Protein 1FI2 (pdb70)

InterPro domains:
  IPR001929 Germin [PR00325] (88-108)
  IPR001929 Germin [PR00325] (121-141)
  IPR001929 Germin [PR00325] (154-169)
  IPR001929 Germin [cd02241] (2-197)
  IPR006045 Cupin 1 [PF00190] (41-187)
  IPR006045 Cupin 1 [SM00835] (40-191)
  IPR011051 RmlC-like cupin domain superfamily [SSF51182] (2-197)
  IPR014710 RmlC-like jelly roll fold [G3DSA:2.60.120.10] (1-201)
  IPR019780 Germin, manganese binding site [PS00725] (83-96)

Solvent-accessible surface area: 11729 Å² total; per-residue (Å²): 126,29,97,123,60,169,86,115,79,23,13,4,35,78,107,68,195,34,107,106,80,140,43,65,33,40,70,72,98,107,107,21,58,140,103,32,80,142,52,80,105,26,97,168,56,19,109,25,101,60,118,50,12,9,15,54,36,89,6,20,3,60,72,49,41,6,7,2,34,66,17,77,2,60,17,19,2,1,0,26,79,45,4,36,7,10,48,3,40,11,62,116,1,38,4,103,4,76,0,77,87,20,60,0,48,2,0,28,43,11,58,142,144,61,61,88,121,96,123,61,191,50,7,117,67,45,86,86,17,84,2,62,104,34,42,70,1,35,0,84,2,67,11,199,80,71,0,49,1,35,1,38,9,54,2,19,62,10,20,68,59,46,32,30,44,61,55,17,12,33,145,117,67,49,78,18,99,83,4,33,166,67,65,218,59,126,52,51,54,0,89,104,60,32,72,141,38,87,78,52,76

Radius of gyration: 18.91 Å; Cα contacts (8 Å, |Δi|>4): 440; chains: 1; bounding box: 39×56×44 Å

B-factor: mean 8.81, std 7.92, range [2.03, 48.78]

Nearest PDB structures (foldseek):
  2et1-assembly1_A  TM=1.004E+00  e=2.805E-40  Hordeum vulgare
  2ete-assembly1_A  TM=1.004E+00  e=1.545E-39  Hordeum vulgare
  2et7-assembly1_A  TM=1.003E+00  e=1.832E-39  Hordeum vulgare
  1ipk-assembly1_A  TM=7.854E-01  e=3.382E-08  Glycine max
  6l4c-assembly1_C  TM=7.559E-01  e=1.971E-07  Corylus avellana

Secondary structure (DSSP, 8-state):
--PPPSSS---B---TTSPP-SS--B--GGG--S-TT---TTSS-----STTSEEEEEESTTT-GGGTTSS-EEEEEEE-TT-EEEEEE-TT--EEEEEEESEEEEEEE--GGGTT-EEEEEEETT-EEEE-TT--EEEEE-SSS-EEEEEEESSS----EEHHHHHHH-SSPPPHHHHHHHHTS-HHHHHHHHHHSTT--

GO terms:
  GO:0050162 oxalate oxidase activity (F, EXP)
  GO:0004784 superoxide dismutase activity (F, IDA)
  GO:0030145 manganese ion binding (F, IDA)
  GO:0042802 identical protein binding (F, IDA)
  GO:1902693 superoxide dismutase complex (C, IDA)
  GO:0019430 removal of superoxide radicals (P, IDA)
  GO:0050162 oxalate oxidase activity (F, IDA)

Structure (mmCIF, N/CA/C/O backbone):
data_1FI2
#
_entry.id   1FI2
#
_cell.length_a   95.593
_cell.length_b   95.593
_cell.length_c   107.109
_cell.angle_alpha   90.00
_cell.angle_beta   90.00
_cell.angle_gamma   120.00
#
_symmetry.space_group_name_H-M   'H 3 2'
#
loop_
_entity.id
_entity.type
_entity.pdbx_description
1 polymer 'OXALATE OXIDASE'
2 non-polymer 'MANGANESE (II) ION'
3 water water
#
loop_
_atom_site.group_PDB
_atom_site.id
_atom_site.type_symbol
_atom_site.label_atom_id
_atom_site.label_alt_id
_atom_site.label_comp_id
_atom_site.label_asym_id
_atom_site.label_entity_id
_atom_site.label_seq_id
_atom_site.pdbx_PDB_ins_code
_atom_site.Cartn_x
_atom_site.Cartn_y
_atom_site.Cartn_z
_atom_site.occupancy
_atom_site.B_iso_or_equiv
_atom_site.auth_seq_id
_atom_site.auth_comp_id
_atom_site.auth_asym_id
_atom_site.auth_atom_id
_atom_site.pdbx_PDB_model_num
ATOM 1 N N . THR A 1 1 ? 4.214 4.065 52.820 1.00 7.72 1 THR A N 1
ATOM 2 C CA . THR A 1 1 ? 5.438 3.527 52.181 1.00 7.06 1 THR A CA 1
ATOM 3 C C . THR A 1 1 ? 5.104 2.914 50.826 1.00 5.57 1 THR A C 1
ATOM 4 O O . THR A 1 1 ? 3.945 2.628 50.569 1.00 4.69 1 THR A O 1
ATOM 8 N N . ASP A 1 2 ? 6.142 2.679 50.033 1.00 4.44 2 ASP A N 1
ATOM 9 C CA . ASP A 1 2 ? 5.938 2.075 48.722 1.00 4.42 2 ASP A CA 1
ATOM 10 C C . ASP A 1 2 ? 4.968 0.900 48.798 1.00 3.89 2 ASP A C 1
ATOM 11 O O . ASP A 1 2 ? 5.053 0.077 49.707 1.00 3.79 2 ASP A O 1
ATOM 16 N N . PRO A 1 3 ? 4.127 0.745 47.785 1.00 3.84 3 PRO A N 1
ATOM 17 C CA . PRO A 1 3 ? 3.266 -0.413 47.662 1.00 4.43 3 PRO A CA 1
ATOM 18 C C . PRO A 1 3 ? 4.044 -1.721 47.698 1.00 4.03 3 PRO A C 1
ATOM 19 O O . PRO A 1 3 ? 5.150 -1.806 47.147 1.00 4.22 3 PRO A O 1
ATOM 23 N N . ASP A 1 4 ? 3.526 -2.760 48.357 1.00 3.99 4 ASP A N 1
ATOM 24 C CA . ASP A 1 4 ? 4.205 -4.055 48.373 1.00 4.13 4 ASP A CA 1
ATOM 25 C C . ASP A 1 4 ? 4.172 -4.694 46.984 1.00 3.72 4 ASP A C 1
ATOM 26 O O . ASP A 1 4 ? 3.315 -4.366 46.171 1.00 3.13 4 ASP A O 1
ATOM 31 N N . PRO A 1 5 ? 5.094 -5.604 46.706 1.00 3.56 5 PRO A N 1
ATOM 32 C CA . PRO A 1 5 ? 5.149 -6.306 45.435 1.00 3.45 5 PRO A CA 1
ATOM 33 C C . PRO A 1 5 ? 4.062 -7.365 45.335 1.00 3.20 5 PRO A C 1
ATOM 34 O O . PRO A 1 5 ? 3.599 -7.896 46.349 1.00 3.26 5 PRO A O 1
ATOM 38 N N . LEU A 1 6 ? 3.630 -7.666 44.112 1.00 2.58 6 LEU A N 1
ATOM 39 C CA . LEU A 1 6 ? 2.578 -8.649 43.883 1.00 2.77 6 LEU A CA 1
ATOM 40 C C . LEU A 1 6 ? 3.062 -9.868 43.111 1.00 2.92 6 LEU A C 1
ATOM 41 O O . LEU A 1 6 ? 2.298 -10.682 42.602 1.00 2.69 6 LEU A O 1
ATOM 46 N N . GLN A 1 7 ? 4.380 -9.967 42.983 1.00 2.90 7 GLN A N 1
ATOM 47 C CA . GLN A 1 7 ? 5.073 -11.051 42.303 1.00 3.27 7 GLN A CA 1
ATOM 48 C C . GLN A 1 7 ? 6.544 -10.997 42.723 1.00 3.49 7 GLN A C 1
ATOM 49 O O . GLN A 1 7 ? 6.934 -10.045 43.401 1.00 3.19 7 GLN A O 1
ATOM 55 N N . ASP A 1 8 ? 7.326 -12.001 42.342 1.00 3.38 8 ASP A N 1
ATOM 56 C CA . ASP A 1 8 ? 8.734 -12.024 42.726 1.00 3.54 8 ASP A CA 1
ATOM 57 C C . ASP A 1 8 ? 9.506 -10.825 42.195 1.00 3.62 8 ASP A C 1
ATOM 58 O O . ASP A 1 8 ? 10.303 -10.215 42.924 1.00 3.20 8 ASP A O 1
ATOM 63 N N . PHE A 1 9 ? 9.510 -10.643 40.871 1.00 3.63 9 PHE A N 1
ATOM 64 C CA . PHE A 1 9 ? 10.340 -9.639 40.214 1.00 3.69 9 PHE A CA 1
ATOM 65 C C . PHE A 1 9 ? 9.557 -8.808 39.200 1.00 3.46 9 PHE A C 1
ATOM 66 O O . PHE A 1 9 ? 8.589 -9.293 38.615 1.00 3.01 9 PHE A O 1
ATOM 74 N N . CYS A 1 10 ? 9.938 -7.552 38.993 1.00 3.30 10 CYS A N 1
ATOM 75 C CA . CYS A 1 10 ? 9.255 -6.679 38.030 1.00 3.16 10 CYS A CA 1
ATOM 76 C C . CYS A 1 10 ? 10.222 -5.567 37.632 1.00 3.18 10 CYS A C 1
ATOM 77 O O . CYS A 1 10 ? 10.129 -4.442 38.128 1.00 2.60 10 CYS A O 1
ATOM 80 N N . V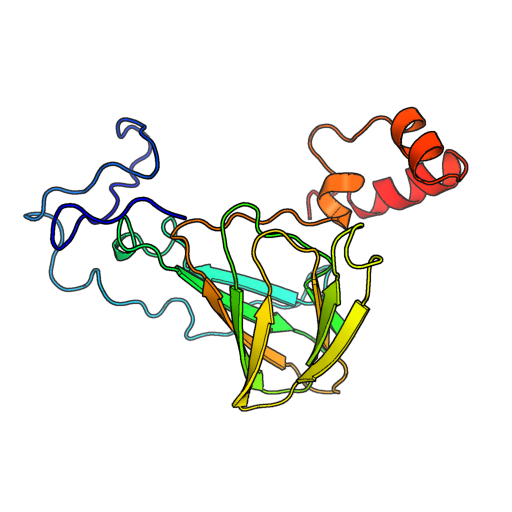AL A 1 11 ? 11.233 -5.922 36.837 1.00 2.54 11 VAL A N 1
ATOM 81 C CA . VAL A 1 11 ? 12.262 -4.951 36.463 1.00 3.03 11 VAL A CA 1
ATOM 82 C C . VAL A 1 11 ? 11.640 -3.789 35.700 1.00 2.46 11 VAL A C 1
ATOM 83 O O . VAL A 1 11 ? 10.918 -3.999 34.731 1.00 2.92 11 VAL A O 1
ATOM 87 N N . ALA A 1 12 ? 11.973 -2.570 36.112 1.00 2.46 1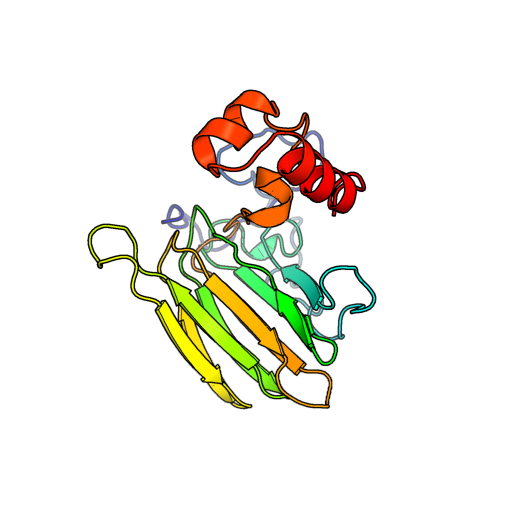2 ALA A N 1
ATOM 88 C CA . ALA A 1 12 ? 11.414 -1.382 35.492 1.00 2.74 12 ALA A CA 1
ATOM 89 C C . ALA A 1 12 ? 11.746 -1.235 34.013 1.00 2.94 12 ALA A C 1
ATOM 90 O O . ALA A 1 12 ? 12.897 -1.401 33.597 1.00 3.13 12 ALA A O 1
ATOM 92 N N . ASP A 1 13 ? 10.729 -0.912 33.225 1.00 2.68 13 ASP A N 1
ATOM 93 C CA . ASP A 1 13 ? 10.914 -0.653 31.795 1.00 3.39 13 ASP A CA 1
ATOM 94 C C . ASP A 1 13 ? 11.093 0.869 31.727 1.00 4.37 13 ASP A C 1
ATOM 95 O O . ASP A 1 13 ? 10.126 1.593 31.954 1.00 4.68 13 ASP A O 1
ATOM 100 N N . LEU A 1 14 ? 12.316 1.317 31.476 1.00 5.06 14 LEU A N 1
ATOM 101 C CA . LEU A 1 14 ? 12.608 2.745 31.488 1.00 6.84 14 LEU A CA 1
ATOM 102 C C . LEU A 1 14 ? 12.619 3.411 30.124 1.00 7.83 14 LEU A C 1
ATOM 103 O O . LEU A 1 14 ? 13.032 4.580 30.050 1.00 8.25 14 LEU A O 1
ATOM 108 N N . ASP A 1 15 ? 12.133 2.740 29.081 1.00 8.87 15 ASP A N 1
ATOM 109 C CA . ASP A 1 15 ? 12.181 3.435 27.775 1.00 10.59 15 ASP A CA 1
ATOM 110 C C . ASP A 1 15 ? 11.214 4.604 27.824 1.00 11.08 15 ASP A C 1
ATOM 111 O O . ASP A 1 15 ? 10.175 4.614 28.487 1.00 11.17 15 ASP A O 1
ATOM 116 N N . GLY A 1 16 ? 11.595 5.699 27.167 1.00 11.73 16 GLY A N 1
ATOM 117 C CA . GLY A 1 16 ? 10.870 6.943 27.148 1.00 12.76 16 GLY A CA 1
ATOM 118 C C . GLY A 1 16 ? 9.407 6.917 26.767 1.00 13.27 16 GLY A C 1
ATOM 119 O O . GLY A 1 16 ? 8.648 7.747 27.288 1.00 14.14 16 GLY A O 1
ATOM 120 N N . LYS A 1 17 ? 8.987 6.019 25.883 1.00 13.40 17 LYS A N 1
ATOM 121 C CA . LYS A 1 17 ? 7.597 5.953 25.456 1.00 13.61 17 LYS A CA 1
ATOM 122 C C . LYS A 1 17 ? 6.797 4.862 26.149 1.00 12.27 17 LYS A C 1
ATOM 123 O O . LYS A 1 17 ? 5.663 4.581 25.750 1.00 12.71 17 LYS A O 1
ATOM 129 N N . ALA A 1 18 ? 7.360 4.255 27.196 1.00 10.60 18 ALA A N 1
ATOM 130 C CA . ALA A 1 18 ? 6.604 3.243 27.937 1.00 8.84 18 ALA A CA 1
ATOM 131 C C . ALA A 1 18 ? 5.396 3.924 28.584 1.00 7.69 18 ALA A C 1
ATOM 132 O O . ALA A 1 18 ? 5.477 5.113 28.891 1.00 7.49 18 ALA A O 1
ATOM 134 N N . VAL A 1 19 ? 4.314 3.173 28.755 1.00 6.76 19 VAL A N 1
ATOM 135 C CA . VAL A 1 19 ? 3.126 3.731 29.415 1.00 6.42 19 VAL A CA 1
ATOM 136 C C . VAL A 1 19 ? 3.529 4.168 30.820 1.00 5.13 19 VAL A C 1
ATOM 137 O O . VAL A 1 19 ? 4.401 3.553 31.441 1.00 5.67 19 VAL A O 1
ATOM 141 N N . SER A 1 20 ? 2.931 5.248 31.310 1.00 4.31 20 SER A N 1
ATOM 142 C CA . SER A 1 20 ? 3.247 5.785 32.628 1.00 3.85 20 SER A CA 1
ATOM 143 C C . SER A 1 20 ? 2.233 5.368 33.683 1.00 3.22 20 SER A C 1
ATOM 144 O O . SER A 1 20 ? 1.027 5.426 33.438 1.00 3.15 20 SER A O 1
ATOM 147 N N . VAL A 1 21 ? 2.700 4.946 34.849 1.00 2.92 21 VAL A N 1
ATOM 148 C CA . VAL A 1 21 ? 1.856 4.508 35.954 1.00 3.09 21 VAL A CA 1
ATOM 149 C C . VAL A 1 21 ? 2.534 4.905 37.268 1.00 2.82 21 VAL A C 1
ATOM 150 O O . VAL A 1 21 ? 3.666 5.378 37.234 1.00 2.46 21 VAL A O 1
ATOM 154 N N . ASN A 1 22 ? 1.860 4.666 38.390 1.00 3.04 22 ASN A N 1
ATOM 155 C CA . ASN A 1 22 ? 2.531 4.903 39.679 1.00 2.78 22 ASN A CA 1
ATOM 156 C C . ASN A 1 22 ? 3.755 3.984 39.707 1.00 3.01 22 ASN A C 1
ATOM 157 O O . ASN A 1 22 ? 3.606 2.768 39.568 1.00 2.81 22 ASN A O 1
ATOM 162 N N . GLY A 1 23 ? 4.933 4.577 39.856 1.00 2.97 23 GLY A N 1
ATOM 163 C CA . GLY A 1 23 ? 6.161 3.774 39.795 1.00 3.19 23 GLY A CA 1
ATOM 164 C C . GLY A 1 23 ? 6.494 3.578 38.318 1.00 3.14 23 GLY A C 1
ATOM 165 O O . GLY A 1 23 ? 6.664 4.543 37.563 1.00 3.09 23 GLY A O 1
ATOM 166 N N . HIS A 1 24 ? 6.721 2.341 37.894 1.00 3.08 24 HIS A N 1
ATOM 167 C CA . HIS A 1 24 ? 7.087 1.985 36.538 1.00 3.68 24 HIS A CA 1
ATOM 168 C C . HIS A 1 24 ? 6.448 0.669 36.089 1.00 3.62 24 HIS A C 1
ATOM 169 O O . HIS A 1 24 ? 6.312 -0.286 36.850 1.00 3.13 24 HIS A O 1
ATOM 176 N N . THR A 1 25 ? 6.117 0.610 34.802 1.00 4.25 25 THR A N 1
ATOM 177 C CA . THR A 1 25 ? 5.759 -0.650 34.162 1.00 4.88 25 THR A CA 1
ATOM 178 C C . THR A 1 25 ? 7.019 -1.519 34.149 1.00 4.64 25 THR A C 1
ATOM 179 O O . THR A 1 25 ? 8.119 -1.001 34.339 1.00 4.45 25 THR A O 1
ATOM 183 N N . CYS A 1 26 ? 6.841 -2.820 33.951 1.00 4.01 26 CYS A N 1
ATOM 184 C CA . CYS A 1 26 ? 7.975 -3.726 33.981 1.00 4.01 26 CYS A CA 1
ATOM 185 C C . CYS A 1 26 ? 8.305 -4.403 32.661 1.00 4.09 26 CYS A C 1
ATOM 186 O O . CYS A 1 26 ? 7.440 -4.624 31.821 1.00 4.94 26 CYS A O 1
ATOM 189 N N . LYS A 1 27 ? 9.579 -4.767 32.516 1.00 4.25 27 LYS A N 1
ATOM 190 C CA . LYS A 1 27 ? 9.998 -5.509 31.328 1.00 4.87 27 LYS A CA 1
ATOM 191 C C . LYS A 1 27 ? 9.371 -6.898 31.446 1.00 4.79 27 LYS A C 1
ATOM 192 O O . LYS A 1 27 ? 9.291 -7.448 32.547 1.00 4.85 27 LYS A O 1
ATOM 198 N N . PRO A 1 28 ? 8.981 -7.504 30.340 1.00 4.41 28 PRO A N 1
ATOM 199 C CA . PRO A 1 28 ? 8.599 -8.918 30.359 1.00 4.56 28 PRO A CA 1
ATOM 200 C C . PRO A 1 28 ? 9.721 -9.699 31.022 1.00 4.88 28 PRO A C 1
ATOM 201 O O . PRO A 1 28 ? 10.903 -9.397 30.785 1.00 4.61 28 PRO A O 1
ATOM 205 N N . MET A 1 29 ? 9.435 -10.733 31.816 1.00 4.68 29 MET A N 1
ATOM 206 C CA . MET A 1 29 ? 10.503 -11.494 32.464 1.00 5.16 29 MET A CA 1
ATOM 207 C C . MET A 1 29 ? 11.451 -12.120 31.451 1.00 5.31 29 MET A C 1
ATOM 208 O O . MET A 1 29 ? 12.646 -12.277 31.722 1.00 6.34 29 MET A O 1
ATOM 213 N N . SER A 1 30 ? 10.982 -12.461 30.257 1.00 5.41 30 SER A N 1
ATOM 214 C CA . SER A 1 30 ? 11.771 -13.029 29.186 1.00 5.36 30 SER A CA 1
ATOM 215 C C . SER A 1 30 ? 12.914 -12.134 28.723 1.00 5.78 30 SER A C 1
ATOM 216 O O . SER A 1 30 ? 13.902 -12.632 28.175 1.00 6.01 30 SER A O 1
ATOM 219 N N .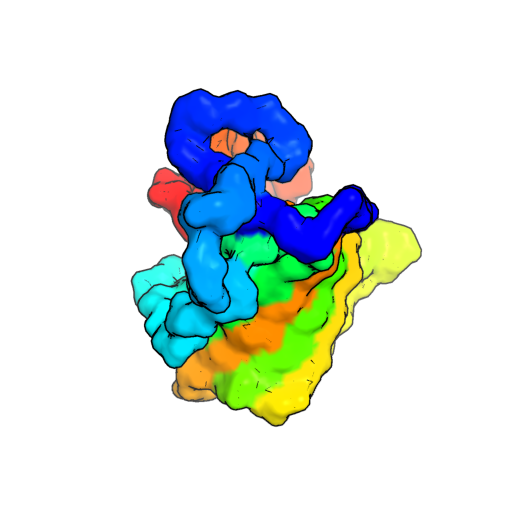 GLU A 1 31 ? 12.813 -10.826 28.910 1.00 5.46 31 GLU A N 1
ATOM 220 C CA . GLU A 1 31 ? 13.810 -9.862 28.504 1.00 5.52 31 GLU A CA 1
ATOM 221 C C . GLU A 1 31 ? 14.709 -9.380 29.635 1.00 5.46 31 GLU A C 1
ATOM 222 O O . GLU A 1 31 ? 15.467 -8.430 29.419 1.00 5.36 31 GLU A O 1
ATOM 228 N N . ALA A 1 32 ? 14.668 -10.008 30.805 1.00 5.07 32 ALA A N 1
ATOM 229 C CA . ALA A 1 32 ? 15.412 -9.538 31.964 1.00 4.67 32 ALA A CA 1
ATOM 230 C C . ALA A 1 32 ? 16.816 -10.082 32.159 1.00 4.68 32 ALA A C 1
ATOM 231 O O . ALA A 1 32 ? 17.662 -9.360 32.709 1.00 4.40 32 ALA A O 1
ATOM 233 N N . GLY A 1 33 ? 17.107 -11.322 31.783 1.00 4.36 33 GLY A N 1
ATOM 234 C CA . GLY A 1 33 ? 18.452 -11.869 31.983 1.00 4.96 33 GLY A CA 1
ATOM 235 C C . GLY A 1 33 ? 18.702 -12.247 33.441 1.00 4.87 33 GLY A C 1
ATOM 236 O O . GLY A 1 33 ? 17.753 -12.290 34.226 1.00 5.91 33 GLY A O 1
ATOM 237 N N . ASP A 1 34 ? 19.961 -12.503 33.810 1.00 3.98 34 ASP A N 1
ATOM 238 C CA . ASP A 1 34 ? 20.280 -12.930 35.163 1.00 4.39 34 ASP A CA 1
ATOM 239 C C . ASP A 1 34 ? 20.758 -11.842 36.113 1.00 4.24 34 ASP A C 1
ATOM 240 O O . ASP A 1 34 ? 20.970 -12.105 37.288 1.00 3.92 34 ASP A O 1
ATOM 245 N N . ASP A 1 35 ? 21.041 -10.681 35.573 1.00 4.58 35 ASP A N 1
ATOM 246 C CA . ASP A 1 35 ? 21.781 -9.628 36.221 1.00 5.37 35 ASP A CA 1
ATOM 247 C C . ASP A 1 35 ? 21.056 -8.508 36.930 1.00 4.33 35 ASP A C 1
ATOM 248 O O . ASP A 1 35 ? 21.673 -7.638 37.576 1.00 3.96 35 ASP A O 1
ATOM 253 N N . PHE A 1 36 ? 19.730 -8.459 36.868 1.00 3.76 36 PHE A N 1
ATOM 254 C CA . PHE A 1 36 ? 18.978 -7.335 37.405 1.00 3.55 36 PHE A CA 1
ATOM 255 C C . PHE A 1 36 ? 18.967 -7.140 38.900 1.00 3.57 36 PHE A C 1
ATOM 256 O O . PHE A 1 36 ? 18.725 -6.001 39.337 1.00 3.24 36 PHE A O 1
ATOM 264 N N . LEU A 1 37 ? 19.262 -8.150 39.714 1.00 2.85 37 LEU A N 1
ATOM 265 C CA . LEU A 1 37 ? 19.288 -7.973 41.162 1.00 2.89 37 LEU A CA 1
ATOM 266 C C . LEU A 1 37 ? 20.622 -7.448 41.667 1.00 3.01 37 LEU A C 1
ATOM 267 O O . LEU A 1 37 ? 20.859 -7.425 42.877 1.00 2.86 37 LEU A O 1
ATOM 272 N N . PHE A 1 38 ? 21.568 -7.125 40.786 1.00 2.90 38 PHE A N 1
ATOM 273 C CA . PHE A 1 38 ? 22.918 -6.713 41.136 1.00 3.33 38 PHE A CA 1
ATOM 274 C C . PHE A 1 38 ? 23.328 -5.393 40.494 1.00 2.97 38 PHE A C 1
ATOM 275 O O . PHE A 1 38 ? 22.794 -5.008 39.447 1.00 3.13 38 PHE A O 1
ATOM 283 N N . SER A 1 39 ? 24.300 -4.696 41.083 1.00 3.12 39 SER A N 1
ATOM 284 C CA . SER A 1 39 ? 24.833 -3.471 40.502 1.00 3.72 39 SER A CA 1
ATOM 285 C C . SER A 1 39 ? 26.253 -3.178 40.979 1.00 4.22 39 SER A C 1
ATOM 286 O O . SER A 1 39 ? 26.694 -3.677 42.014 1.00 4.77 39 SER A O 1
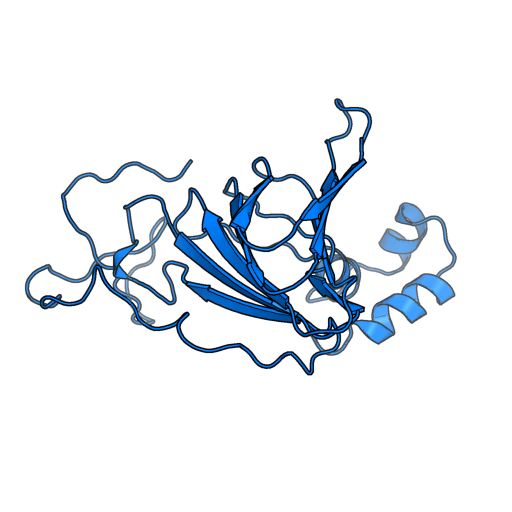ATOM 289 N N . SER A 1 40 ? 27.004 -2.466 40.144 1.00 4.57 40 SER A N 1
ATOM 290 C CA . SER A 1 40 ? 28.360 -2.070 40.507 1.00 5.57 40 SER A CA 1
ATOM 291 C C . SER A 1 40 ? 28.512 -0.557 40.394 1.00 5.94 40 SER A C 1
AT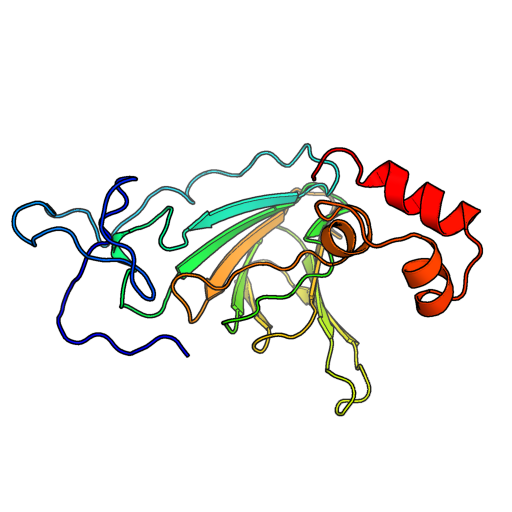OM 292 O O . SER A 1 40 ? 29.630 -0.041 40.454 1.00 5.76 40 SER A O 1
ATOM 295 N N . LYS A 1 41 ? 27.394 0.160 40.302 1.00 6.32 41 LYS A N 1
ATOM 296 C CA . LYS A 1 41 ? 27.428 1.609 40.148 1.00 7.09 41 LYS A CA 1
ATOM 297 C C . LYS A 1 41 ? 27.955 2.385 41.342 1.00 7.53 41 LYS A C 1
ATOM 298 O O . LYS A 1 41 ? 28.383 3.533 41.142 1.00 8.43 41 LYS A O 1
ATOM 304 N N . LEU A 1 42 ? 28.005 1.823 42.545 1.00 7.68 42 LEU A N 1
ATOM 305 C CA . LEU A 1 42 ? 28.537 2.534 43.700 1.00 8.27 42 LEU A CA 1
ATOM 306 C C . LEU A 1 42 ? 29.963 2.136 44.046 1.00 9.25 42 LEU A C 1
ATOM 307 O O . LEU A 1 42 ? 30.471 2.499 45.113 1.00 8.28 42 LEU A O 1
ATOM 312 N N . THR A 1 43 ? 30.645 1.407 43.164 1.00 10.52 43 THR A N 1
ATOM 313 C CA . THR A 1 43 ? 32.010 0.981 43.412 1.00 12.36 43 THR A CA 1
ATOM 314 C C . THR A 1 43 ? 33.012 2.131 43.450 1.00 13.15 43 THR A C 1
ATOM 315 O O . THR A 1 43 ? 34.003 2.010 44.178 1.00 14.19 43 THR A O 1
ATOM 319 N N . LYS A 1 44 ? 32.822 3.178 42.659 1.00 13.78 44 LYS A N 1
ATOM 320 C CA . LYS A 1 44 ? 33.787 4.268 42.602 1.00 14.86 44 LYS A CA 1
ATOM 321 C C . LYS A 1 44 ? 33.281 5.569 43.211 1.00 14.22 44 LYS A C 1
ATOM 322 O O . LYS A 1 44 ? 32.087 5.856 43.275 1.00 14.14 44 LYS A O 1
ATOM 328 N N . ALA A 1 45 ? 34.233 6.380 43.668 1.00 13.82 45 ALA A N 1
ATOM 329 C CA . ALA A 1 45 ? 33.924 7.665 44.284 1.00 13.17 45 ALA A CA 1
ATOM 330 C C . ALA A 1 45 ? 33.456 8.678 43.247 1.00 12.87 45 ALA A C 1
ATOM 331 O O . ALA A 1 45 ? 33.941 8.701 42.113 1.00 12.96 45 ALA A O 1
ATOM 333 N N . GLY A 1 46 ? 32.510 9.521 43.642 1.00 12.26 46 GLY A N 1
ATOM 334 C CA . GLY A 1 46 ? 31.986 10.554 42.751 1.00 12.37 46 GLY A CA 1
ATOM 335 C C . GLY A 1 46 ? 32.927 11.761 42.769 1.00 12.50 46 GLY A C 1
ATOM 336 O O . GLY A 1 46 ? 33.801 11.857 43.629 1.00 12.35 46 GLY A O 1
ATOM 337 N N . ASN A 1 47 ? 32.729 12.674 41.831 1.00 12.99 47 ASN A N 1
ATOM 338 C CA . ASN A 1 47 ? 33.554 13.875 41.718 1.00 13.46 47 ASN A CA 1
ATOM 339 C C . ASN A 1 47 ? 33.088 14.935 42.709 1.00 13.01 47 ASN A C 1
ATOM 340 O O . ASN A 1 47 ? 32.013 15.515 42.547 1.00 13.16 47 ASN A O 1
ATOM 345 N N . THR A 1 48 ? 33.903 15.212 43.724 1.00 12.81 48 THR A N 1
ATOM 346 C CA . THR A 1 48 ? 33.549 16.186 44.744 1.00 12.52 48 THR A CA 1
ATOM 347 C C . THR A 1 48 ? 33.887 17.628 44.415 1.00 13.03 48 THR A C 1
ATOM 348 O O . THR A 1 48 ? 33.659 18.488 45.278 1.00 13.13 48 THR A O 1
ATOM 352 N N . SER A 1 49 ? 34.323 17.945 43.200 1.00 13.69 49 SER A N 1
ATOM 353 C CA . SER A 1 49 ? 34.601 19.347 42.872 1.00 14.47 49 SER A CA 1
ATOM 354 C C . SER A 1 49 ? 33.345 20.005 42.314 1.00 14.29 49 SER A C 1
ATOM 355 O O . SER A 1 49 ? 33.120 20.239 41.133 1.00 14.57 49 SER A O 1
ATOM 358 N N . THR A 1 50 ? 32.442 20.315 43.235 1.00 13.48 50 THR A N 1
ATOM 359 C CA . THR A 1 50 ? 31.157 20.944 43.045 1.00 12.92 50 THR A CA 1
ATOM 360 C C . THR A 1 50 ? 31.017 22.057 44.085 1.00 11.86 50 THR A C 1
ATOM 361 O O . THR A 1 50 ? 31.732 22.053 45.087 1.00 11.59 50 THR A O 1
ATOM 365 N N . PRO A 1 51 ? 30.061 22.953 43.888 1.00 11.35 51 PRO A N 1
ATOM 366 C CA . PRO A 1 51 ? 29.806 24.040 44.817 1.00 10.87 51 PRO A CA 1
ATOM 367 C C . PRO A 1 51 ? 29.544 23.550 46.231 1.00 9.95 51 PRO A C 1
ATOM 368 O O . PRO A 1 51 ? 30.077 24.124 47.186 1.00 10.09 51 PRO A O 1
ATOM 372 N N . ASN A 1 52 ? 28.780 22.466 46.389 1.00 8.80 52 ASN A N 1
ATOM 373 C CA . ASN A 1 52 ? 28.548 21.887 47.699 1.00 7.95 52 ASN A CA 1
ATOM 374 C C . ASN A 1 52 ? 29.765 21.151 48.245 1.00 7.52 52 ASN A C 1
ATOM 375 O O . ASN A 1 52 ? 29.859 21.081 49.483 1.00 7.15 52 ASN A O 1
ATOM 380 N N . GLY A 1 53 ? 30.685 20.659 47.437 1.00 6.89 53 GLY A N 1
ATOM 381 C CA . GLY A 1 53 ? 31.852 19.964 47.974 1.00 6.77 53 GLY A CA 1
ATOM 382 C C . GLY A 1 53 ? 31.526 18.506 48.282 1.00 6.38 53 GLY A C 1
ATOM 383 O O . GLY A 1 53 ? 32.231 17.832 49.030 1.00 6.36 53 GLY A O 1
ATOM 384 N N . SER A 1 54 ? 30.439 18.014 47.700 1.00 6.11 54 SER A N 1
ATOM 385 C CA . SER A 1 54 ? 30.016 16.632 47.854 1.00 6.03 54 SER A CA 1
ATOM 386 C C . SER A 1 54 ? 29.435 16.149 46.527 1.00 6.27 54 SER A C 1
ATOM 387 O O . SER A 1 54 ? 29.055 16.972 45.693 1.00 7.07 54 SER A O 1
ATOM 390 N N . ALA A 1 55 ? 29.395 14.839 46.343 1.00 6.26 55 ALA A N 1
ATOM 391 C CA . ALA A 1 55 ? 28.823 14.259 45.134 1.00 6.48 55 ALA A CA 1
ATOM 392 C C . ALA A 1 55 ? 27.931 13.076 45.507 1.00 6.65 55 ALA A C 1
ATOM 393 O O . ALA A 1 55 ? 28.346 12.208 46.275 1.00 6.94 55 ALA A O 1
ATOM 395 N N . VAL A 1 56 ? 26.724 13.071 44.964 1.00 6.89 56 VAL A N 1
ATOM 396 C CA . VAL A 1 56 ? 25.775 11.996 45.209 1.00 7.41 56 VAL A CA 1
ATOM 397 C C . VAL A 1 56 ? 25.727 11.072 43.992 1.00 7.63 56 VAL A C 1
ATOM 398 O O . VAL A 1 56 ? 25.463 11.533 42.880 1.00 8.27 56 VAL A O 1
ATOM 402 N N . THR A 1 57 ? 26.029 9.803 44.209 1.00 7.20 57 THR A N 1
ATOM 403 C CA . THR A 1 57 ? 25.919 8.791 43.159 1.00 7.07 57 THR A CA 1
ATOM 404 C C . THR A 1 57 ? 24.634 8.018 43.471 1.00 7.34 57 THR A C 1
ATOM 405 O O . THR A 1 57 ? 24.573 7.314 44.477 1.00 6.61 57 THR A O 1
ATOM 409 N N . GLU A 1 58 ? 23.598 8.251 42.673 1.00 8.25 58 GLU A N 1
ATOM 410 C CA . GLU A 1 58 ? 22.293 7.669 42.951 1.00 9.12 58 GLU A CA 1
ATOM 411 C C . GLU A 1 58 ? 22.145 6.219 42.517 1.00 7.95 58 GLU A C 1
ATOM 412 O O . GLU A 1 58 ? 22.639 5.795 41.475 1.00 7.65 58 GLU A O 1
ATOM 418 N N . LEU A 1 59 ? 21.372 5.471 43.310 1.00 7.07 59 LEU A N 1
ATOM 419 C CA . LEU A 1 59 ? 21.064 4.087 42.957 1.00 6.11 59 LEU A CA 1
ATOM 420 C C . LEU A 1 59 ? 19.590 3.805 43.239 1.00 5.65 59 LEU A C 1
ATOM 421 O O . LEU A 1 59 ? 19.204 2.853 43.912 1.00 4.68 59 LEU A O 1
ATOM 426 N N . ASP A 1 60 ? 18.764 4.721 42.739 1.00 5.05 60 ASP A N 1
ATOM 427 C CA . ASP A 1 60 ? 17.310 4.592 42.849 1.00 5.45 60 ASP A CA 1
ATOM 428 C C . ASP A 1 60 ? 16.840 3.782 41.646 1.00 4.54 60 ASP A C 1
ATOM 429 O O . ASP A 1 60 ? 17.668 3.351 40.831 1.00 4.14 60 ASP A O 1
ATOM 434 N N . VAL A 1 61 ? 15.538 3.611 41.462 1.00 4.17 61 VAL A N 1
ATOM 435 C CA . VAL A 1 61 ? 15.011 2.792 40.372 1.00 3.88 61 VAL A CA 1
ATOM 436 C C . VAL A 1 61 ? 15.390 3.261 38.982 1.00 4.25 61 VAL A C 1
ATOM 437 O O . VAL A 1 61 ? 15.564 2.421 38.088 1.00 4.06 61 VAL A O 1
ATOM 441 N N . ALA A 1 62 ? 15.648 4.543 38.758 1.00 4.48 62 ALA A N 1
ATOM 442 C CA . ALA A 1 62 ? 16.112 5.033 37.465 1.00 4.85 62 ALA A CA 1
ATOM 443 C C . ALA A 1 62 ? 17.511 4.525 37.134 1.00 5.02 62 ALA A C 1
ATOM 444 O O . ALA A 1 62 ? 17.847 4.369 35.954 1.00 4.83 62 ALA A O 1
ATOM 446 N N . GLU A 1 63 ? 18.337 4.272 38.143 1.00 5.13 63 GLU A N 1
ATOM 447 C CA . GLU A 1 63 ? 19.692 3.777 37.945 1.00 5.64 63 GLU A CA 1
ATOM 448 C C . GLU A 1 63 ? 19.819 2.281 38.196 1.00 5.24 63 GLU A C 1
ATOM 449 O O . GLU A 1 63 ? 20.751 1.633 37.716 1.00 5.61 63 GLU A O 1
ATOM 455 N N . TRP A 1 64 ? 18.883 1.710 38.941 1.00 4.47 64 TRP A N 1
ATOM 456 C CA . TRP A 1 64 ? 18.853 0.286 39.260 1.00 4.03 64 TRP A CA 1
ATOM 457 C C . TRP A 1 64 ? 17.420 -0.207 39.096 1.00 3.87 64 TRP A C 1
ATOM 458 O O . TRP A 1 64 ? 16.654 -0.300 40.059 1.00 3.14 64 TRP A O 1
ATOM 469 N N . PRO A 1 65 ? 17.028 -0.514 37.863 1.00 4.11 65 PRO A N 1
ATOM 470 C CA . PRO A 1 65 ? 15.661 -0.891 37.551 1.00 3.98 65 PRO A CA 1
ATOM 471 C C . PRO A 1 65 ? 15.159 -2.137 38.241 1.00 3.32 65 PRO A C 1
ATOM 472 O O . PRO A 1 65 ? 13.944 -2.263 38.447 1.00 3.47 65 PRO A O 1
ATOM 476 N N . GLY A 1 66 ? 16.020 -3.043 38.688 1.00 3.68 66 GLY A N 1
ATOM 477 C CA . GLY A 1 66 ? 15.628 -4.237 39.410 1.00 3.39 66 GLY A CA 1
ATOM 478 C C . GLY A 1 66 ? 15.032 -3.964 40.785 1.00 3.26 66 GLY A C 1
ATOM 479 O O . GLY A 1 66 ? 14.400 -4.854 41.362 1.00 3.04 66 GLY A O 1
ATOM 480 N N . THR A 1 67 ? 15.151 -2.751 41.318 1.00 2.98 67 THR A N 1
ATOM 481 C CA . THR A 1 67 ? 14.534 -2.372 42.575 1.00 3.11 67 THR A CA 1
ATOM 482 C C . THR A 1 67 ? 13.037 -2.105 42.434 1.00 3.45 67 THR A C 1
ATOM 483 O O . THR A 1 67 ? 12.328 -2.066 43.448 1.00 3.14 67 THR A O 1
ATOM 487 N N . ASN A 1 68 ? 12.548 -1.900 41.218 1.00 3.19 68 ASN A N 1
ATOM 488 C CA . ASN A 1 68 ? 11.128 -1.621 41.004 1.00 3.04 68 ASN A CA 1
ATOM 489 C C . ASN A 1 68 ? 10.256 -2.616 41.745 1.00 3.81 68 ASN A C 1
ATOM 490 O O . ASN A 1 68 ? 10.425 -3.833 41.662 1.00 3.20 68 ASN A O 1
ATOM 495 N N . THR A 1 69 ? 9.278 -2.126 42.488 1.00 3.31 69 THR A N 1
ATOM 496 C CA . THR A 1 69 ? 8.311 -2.811 43.305 1.00 3.53 69 THR A CA 1
ATOM 497 C C . THR A 1 69 ? 8.853 -3.418 44.602 1.00 3.43 69 THR A C 1
ATOM 498 O O . THR A 1 69 ? 8.043 -3.862 45.430 1.00 3.11 69 THR A O 1
ATOM 502 N N . LEU A 1 70 ? 10.157 -3.420 44.838 1.00 3.39 70 LEU A N 1
ATOM 503 C CA . LEU A 1 70 ? 10.748 -4.076 45.990 1.00 3.79 70 LEU A CA 1
ATOM 504 C C . LEU A 1 70 ? 10.851 -3.227 47.242 1.00 3.46 70 LEU A C 1
ATOM 505 O O . LEU A 1 70 ? 11.190 -3.731 48.316 1.00 3.46 70 LEU A O 1
ATOM 510 N N . GLY A 1 71 ? 10.530 -1.945 47.136 1.00 3.43 71 GLY A N 1
ATOM 511 C CA . GLY A 1 71 ? 10.489 -1.024 48.238 1.00 3.37 71 GLY A CA 1
ATOM 512 C C . GLY A 1 71 ? 11.814 -0.549 48.771 1.00 3.25 71 GLY A C 1
ATOM 513 O O . GLY A 1 71 ? 11.836 -0.138 49.926 1.00 3.49 71 GLY A O 1
ATOM 514 N N . VAL A 1 72 ? 12.926 -0.617 48.062 1.00 2.92 72 VAL A N 1
ATOM 515 C CA . VAL A 1 72 ? 14.226 -0.213 48.563 1.00 3.12 72 VAL A CA 1
ATOM 516 C C . VAL A 1 72 ? 15.084 0.414 47.459 1.00 3.69 72 VAL A C 1
ATOM 517 O O . VAL A 1 72 ? 14.800 0.300 46.270 1.00 3.08 72 VAL A O 1
ATOM 521 N N . SER A 1 73 ? 16.096 1.156 47.899 1.00 3.09 73 SER A N 1
ATOM 522 C CA . SER A 1 73 ? 17.079 1.757 47.005 1.00 3.12 73 SER A CA 1
ATOM 523 C C . SER A 1 73 ? 18.254 2.272 47.835 1.00 3.07 73 SER A C 1
ATOM 524 O O . SER A 1 73 ? 18.199 2.236 49.065 1.00 2.47 73 SER A O 1
ATOM 527 N N . MET A 1 74 ? 19.347 2.663 47.181 1.00 3.84 74 MET A N 1
ATOM 528 C CA . MET A 1 74 ? 20.526 3.145 47.881 1.00 4.19 74 MET A CA 1
ATOM 529 C C . MET A 1 74 ? 21.131 4.364 47.186 1.00 4.90 74 MET A C 1
ATOM 530 O O . MET A 1 74 ? 20.722 4.781 46.108 1.00 4.68 74 MET A O 1
ATOM 535 N N . ASN A 1 75 ? 22.171 4.908 47.815 1.00 5.49 75 ASN A N 1
ATOM 536 C CA . ASN A 1 75 ? 23.018 5.896 47.154 1.00 5.90 75 ASN A CA 1
ATOM 537 C C . ASN A 1 75 ? 24.337 6.013 47.916 1.00 5.48 75 ASN A C 1
ATOM 538 O O . ASN A 1 75 ? 24.433 5.581 49.061 1.00 5.68 75 ASN A O 1
ATOM 543 N N . ARG A 1 76 ? 25.331 6.570 47.244 1.00 5.12 76 ARG A N 1
ATOM 544 C CA . ARG A 1 76 ? 26.638 6.818 47.845 1.00 5.03 76 ARG A CA 1
ATOM 545 C C . ARG A 1 76 ? 26.905 8.317 47.820 1.00 4.78 76 ARG A C 1
ATOM 546 O O . ARG A 1 76 ? 26.449 9.005 46.900 1.00 4.60 76 ARG A O 1
ATOM 554 N N . VAL A 1 77 ? 27.469 8.873 48.893 1.00 3.99 77 VAL A N 1
ATOM 555 C CA . VAL A 1 77 ? 27.814 10.294 48.899 1.00 4.52 77 VAL A CA 1
ATOM 556 C C . VAL A 1 77 ? 29.285 10.446 49.296 1.00 4.48 77 VAL A C 1
ATOM 557 O O . VAL A 1 77 ? 29.719 9.901 50.310 1.00 4.11 77 VAL A O 1
ATOM 561 N N . ASP A 1 78 ? 30.046 11.146 48.461 1.00 4.94 78 ASP A N 1
ATOM 562 C CA . ASP A 1 78 ? 31.461 11.407 48.713 1.00 5.45 78 ASP A CA 1
ATOM 563 C C . ASP A 1 78 ? 31.648 12.882 49.054 1.00 5.44 78 ASP A C 1
ATOM 564 O O . ASP A 1 78 ? 30.933 13.734 48.529 1.00 5.73 78 ASP A O 1
ATOM 569 N N . PHE A 1 79 ? 32.548 13.183 49.991 1.00 5.43 79 PHE A N 1
ATOM 570 C CA . PHE A 1 79 ? 32.735 14.540 50.468 1.00 6.04 79 PHE A CA 1
ATOM 571 C C . PHE A 1 79 ? 34.188 15.014 50.505 1.00 6.64 79 PHE A C 1
ATOM 572 O O . PHE A 1 79 ? 35.015 14.405 51.184 1.00 7.27 79 PHE A O 1
ATOM 580 N N . ALA A 1 80 ? 34.455 16.165 49.893 1.00 7.25 80 ALA A N 1
ATOM 581 C CA . ALA A 1 80 ? 35.783 16.781 50.015 1.00 7.99 80 ALA A CA 1
ATOM 582 C C . ALA A 1 80 ? 35.854 17.363 51.425 1.00 7.99 80 ALA A C 1
ATOM 583 O O . ALA A 1 80 ? 34.807 17.552 52.048 1.00 8.01 80 ALA A O 1
ATOM 585 N N . PRO A 1 81 ? 37.045 17.614 51.941 1.00 8.27 81 PRO A N 1
ATOM 586 C CA . PRO A 1 81 ? 37.196 18.212 53.259 1.00 8.45 81 PRO A CA 1
ATOM 587 C C . PRO A 1 81 ? 36.436 19.527 53.354 1.00 8.06 81 PRO A C 1
ATOM 588 O O . PRO A 1 81 ? 36.608 20.427 52.530 1.00 8.71 81 PRO A O 1
ATOM 592 N N . GLY A 1 82 ? 35.530 19.643 54.321 1.00 7.60 82 GLY A N 1
ATOM 593 C CA . GLY A 1 82 ? 34.714 20.826 54.519 1.00 7.28 82 GLY A CA 1
ATOM 594 C C . GLY A 1 82 ? 33.481 20.883 53.628 1.00 6.85 82 GLY A C 1
ATOM 595 O O . GLY A 1 82 ? 32.745 21.878 53.624 1.00 6.76 82 GLY A O 1
ATOM 596 N N . GLY A 1 83 ? 33.237 19.821 52.865 1.00 6.09 83 GLY A N 1
ATOM 597 C CA . GLY A 1 83 ? 32.095 19.766 51.965 1.00 5.69 83 GLY A CA 1
ATOM 598 C C . GLY A 1 83 ? 30.833 19.378 52.732 1.00 6.05 83 GLY A C 1
ATOM 599 O O . GLY A 1 83 ? 30.916 18.815 53.825 1.00 6.04 83 GLY A O 1
ATOM 600 N N . THR A 1 84 ? 29.689 19.657 52.120 1.00 5.72 84 THR A N 1
ATOM 601 C CA . THR A 1 84 ? 28.414 19.349 52.754 1.00 5.62 84 THR A CA 1
ATOM 602 C C . THR A 1 84 ? 27.417 18.715 51.798 1.00 5.61 84 THR A C 1
ATOM 603 O O . THR A 1 84 ? 27.449 18.969 50.595 1.00 5.77 84 THR A O 1
ATOM 607 N N . ASN A 1 85 ? 26.616 17.790 52.302 1.00 5.13 85 ASN A N 1
ATOM 608 C CA . ASN A 1 85 ? 25.347 17.388 51.669 1.00 5.62 85 ASN A CA 1
ATOM 609 C C . ASN A 1 85 ? 24.415 18.336 52.431 1.00 5.37 85 ASN A C 1
ATOM 610 O O . ASN A 1 85 ? 24.274 18.182 53.645 1.00 6.00 85 ASN A O 1
ATOM 615 N N . PRO A 1 86 ? 23.982 19.416 51.793 1.00 4.86 86 PRO A N 1
ATOM 616 C CA . PRO A 1 86 ? 23.234 20.479 52.440 1.00 4.76 86 PRO A CA 1
ATOM 617 C C . PRO A 1 86 ? 21.919 20.060 53.046 1.00 4.77 86 PRO A C 1
ATOM 618 O O . PRO A 1 86 ? 21.409 18.995 52.735 1.00 4.85 86 PRO A O 1
ATOM 622 N N . PRO A 1 87 ? 21.354 20.848 53.950 1.00 3.78 87 PRO A N 1
ATOM 623 C CA . PRO A 1 87 ? 20.055 20.553 54.541 1.00 4.20 87 PRO A CA 1
ATOM 624 C C . PRO A 1 87 ? 19.064 20.091 53.491 1.00 4.10 87 PRO A C 1
ATOM 625 O O . PRO A 1 87 ? 18.709 20.895 52.635 1.00 4.97 87 PRO A O 1
ATOM 629 N N . HIS A 1 88 ? 18.574 18.867 53.525 1.00 4.65 88 HIS A N 1
ATOM 630 C CA . HIS A 1 88 ? 17.642 18.359 52.521 1.00 4.55 88 HIS A CA 1
ATOM 631 C C . HIS A 1 88 ? 16.585 17.455 53.132 1.00 4.47 88 HIS A C 1
ATOM 632 O O . HIS A 1 88 ? 16.607 17.162 54.328 1.00 3.33 88 HIS A O 1
ATOM 639 N N . ILE A 1 89 ? 15.597 17.044 52.342 1.00 3.86 89 ILE A N 1
ATOM 640 C CA . ILE A 1 89 ? 14.483 16.203 52.758 1.00 3.91 89 ILE A CA 1
ATOM 641 C C . ILE A 1 89 ? 14.173 15.140 51.705 1.00 3.59 89 ILE A C 1
ATOM 642 O O . ILE A 1 89 ? 14.226 15.414 50.508 1.00 4.32 89 ILE A O 1
ATOM 647 N N . HIS A 1 90 ? 13.818 13.941 52.151 1.00 3.39 90 HIS A N 1
ATOM 648 C CA . HIS A 1 90 ? 13.302 12.883 51.291 1.00 2.93 90 HIS A CA 1
ATOM 649 C C . HIS A 1 90 ? 11.803 12.783 51.553 1.00 3.01 90 HIS A C 1
ATOM 650 O O . HIS A 1 90 ? 11.384 12.353 52.630 1.00 2.81 90 HIS A O 1
ATOM 657 N N . PRO A 1 91 ? 10.985 13.190 50.585 1.00 3.81 91 PRO A N 1
ATOM 658 C CA . PRO A 1 91 ? 9.555 13.206 50.740 1.00 3.92 91 PRO A CA 1
ATOM 659 C C . PRO A 1 91 ? 8.892 11.859 50.931 1.00 3.75 91 PRO A C 1
ATOM 660 O O . PRO A 1 91 ? 7.764 11.837 51.436 1.00 3.91 91 PRO A O 1
ATOM 664 N N . ARG A 1 92 ? 9.487 10.773 50.437 1.00 3.55 92 ARG A N 1
ATOM 665 C CA . ARG A 1 92 ? 8.804 9.483 50.472 1.00 4.09 92 ARG A CA 1
ATOM 666 C C . ARG A 1 92 ? 9.586 8.360 51.126 1.00 4.10 92 ARG A C 1
ATOM 667 O O . ARG A 1 92 ? 9.298 7.185 50.839 1.00 3.37 92 ARG A O 1
ATOM 675 N N . ALA A 1 93 ? 10.489 8.664 52.065 1.00 3.69 93 ALA A N 1
ATOM 676 C CA . ALA A 1 93 ? 11.221 7.582 52.713 1.00 3.92 93 ALA A CA 1
ATOM 677 C C . ALA A 1 93 ? 12.066 7.959 53.921 1.00 3.99 93 ALA A C 1
ATOM 678 O O . ALA A 1 93 ? 12.571 9.063 54.055 1.00 4.51 93 ALA A O 1
ATOM 680 N N . THR A 1 94 ? 12.316 6.927 54.725 1.00 3.81 94 THR A N 1
ATOM 681 C CA . THR A 1 94 ? 13.275 6.949 55.819 1.00 3.69 94 THR A CA 1
ATOM 682 C C . THR A 1 94 ? 14.635 6.555 55.239 1.00 3.46 94 THR A C 1
ATOM 683 O O . THR A 1 94 ? 14.697 5.721 54.337 1.00 3.51 94 THR A O 1
ATOM 687 N N . GLU A 1 95 ? 15.706 7.145 55.742 1.00 3.67 95 GLU A N 1
ATOM 688 C CA . GLU A 1 95 ? 17.059 6.828 55.296 1.00 3.80 95 GLU A CA 1
ATOM 689 C C . GLU A 1 95 ? 17.845 6.190 56.439 1.00 3.73 95 GLU A C 1
ATOM 690 O O . GLU A 1 95 ? 17.725 6.588 57.598 1.00 3.97 95 GLU A O 1
ATOM 696 N N . ILE A 1 96 ? 18.639 5.185 56.093 1.00 3.49 96 ILE A N 1
ATOM 697 C CA . ILE A 1 96 ? 19.485 4.492 57.073 1.00 3.32 96 ILE A CA 1
ATOM 698 C C . ILE A 1 96 ? 20.871 4.354 56.460 1.00 3.73 96 ILE A C 1
ATOM 699 O O . ILE A 1 96 ? 21.010 3.822 55.356 1.00 3.31 96 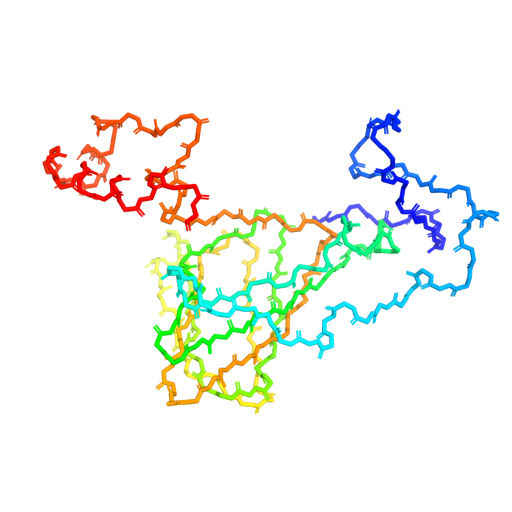ILE A O 1
ATOM 704 N N . GLY A 1 97 ? 21.896 4.929 57.104 1.00 4.00 97 GLY A N 1
ATOM 705 C CA . GLY A 1 97 ? 23.209 4.925 56.470 1.00 4.30 97 GLY A CA 1
ATOM 706 C C . GLY A 1 97 ? 24.383 4.543 57.346 1.00 4.44 97 GLY A C 1
ATOM 707 O O . GLY A 1 97 ? 24.287 4.447 58.567 1.00 4.15 97 GLY A O 1
ATOM 708 N N . MET A 1 98 ? 25.516 4.308 56.683 1.00 4.31 98 MET A N 1
ATOM 709 C CA . MET A 1 98 ? 26.751 3.953 57.366 1.00 5.05 98 MET A CA 1
ATOM 710 C C . MET A 1 98 ? 27.898 4.788 56.794 1.00 4.89 98 MET A C 1
ATOM 711 O O . MET A 1 98 ? 28.013 4.894 55.574 1.00 3.80 98 MET A O 1
ATOM 716 N N . VAL A 1 99 ? 28.726 5.348 57.670 1.00 4.78 99 VAL A N 1
ATOM 717 C CA . VAL A 1 99 ? 29.909 6.073 57.190 1.00 5.76 99 VAL A CA 1
ATOM 718 C C . VAL A 1 99 ? 30.993 5.043 56.885 1.00 6.43 99 VAL A C 1
ATOM 719 O O . VAL A 1 99 ? 31.259 4.175 57.718 1.00 6.30 99 VAL A O 1
ATOM 723 N N . MET A 1 100 ? 31.582 5.125 55.699 1.00 7.34 100 MET A N 1
ATOM 724 C CA . MET A 1 100 ? 32.610 4.164 55.318 1.00 8.87 100 MET A CA 1
ATOM 725 C C . MET A 1 100 ? 34.020 4.659 55.595 1.00 8.66 100 MET A C 1
ATOM 726 O O . MET A 1 100 ? 34.896 3.867 55.944 1.00 8.66 100 MET A O 1
ATOM 731 N N . LYS A 1 101 ? 34.242 5.956 55.411 1.00 8.92 101 LYS A N 1
ATOM 732 C CA . LYS A 1 101 ? 35.559 6.529 55.684 1.00 9.40 101 LYS A CA 1
ATOM 733 C C . LYS A 1 101 ? 35.407 8.002 56.049 1.00 8.46 101 LYS A C 1
ATOM 734 O O . LYS A 1 101 ? 34.467 8.657 55.596 1.00 7.85 101 LYS A O 1
ATOM 740 N N . GLY A 1 102 ? 36.317 8.507 56.871 1.00 7.65 102 GLY A N 1
ATOM 741 C CA . GLY A 1 102 ? 36.297 9.908 57.260 1.00 6.64 102 GLY A CA 1
ATOM 742 C C . GLY A 1 102 ? 35.429 10.195 58.472 1.00 6.18 102 GLY A C 1
ATOM 743 O O . GLY A 1 102 ? 35.021 9.310 59.218 1.00 5.88 102 GLY A O 1
ATOM 744 N N . GLU A 1 103 ? 35.236 11.487 58.730 1.00 6.35 103 GLU A N 1
ATOM 745 C CA . GLU A 1 103 ? 34.491 11.981 59.876 1.00 6.74 103 GLU A CA 1
ATOM 746 C C . GLU A 1 103 ? 33.386 12.932 59.419 1.00 5.88 103 GLU A C 1
ATOM 747 O O . GLU A 1 103 ? 33.680 14.008 58.891 1.00 5.25 103 GLU A O 1
ATOM 753 N N . LEU A 1 104 ? 32.129 12.538 59.604 1.00 5.18 104 LEU A N 1
ATOM 754 C CA . LEU A 1 104 ? 31.019 13.376 59.176 1.00 4.63 104 LEU A CA 1
ATOM 755 C C . LEU A 1 104 ? 30.116 13.846 60.313 1.00 4.14 104 LEU A C 1
ATOM 756 O O . LEU A 1 104 ? 29.585 13.031 61.073 1.00 3.81 104 LEU A O 1
ATOM 761 N N . LEU A 1 105 ? 29.894 15.156 60.380 1.00 3.42 105 LEU A N 1
ATOM 762 C CA . LEU A 1 105 ? 28.900 15.703 61.302 1.00 3.57 105 LEU A CA 1
ATOM 763 C C . LEU A 1 105 ? 27.542 15.460 60.629 1.00 3.58 105 LEU A C 1
ATOM 764 O O . LEU A 1 105 ? 27.307 15.919 59.509 1.00 4.61 105 LEU A O 1
ATOM 769 N N . VAL A 1 106 ? 26.715 14.647 61.259 1.00 3.33 106 VAL A N 1
ATOM 770 C CA . VAL A 1 106 ? 25.398 14.298 60.735 1.00 3.63 106 VAL A CA 1
ATOM 771 C C . VAL A 1 106 ? 24.349 14.985 61.610 1.00 3.59 106 VAL A C 1
ATOM 772 O O . VAL A 1 106 ? 24.375 14.786 62.826 1.00 4.14 106 VAL A O 1
ATOM 776 N N . GLY A 1 107 ? 23.465 15.768 60.996 1.00 3.82 107 GLY A N 1
ATOM 777 C CA . GLY A 1 107 ? 22.448 16.449 61.818 1.00 3.07 107 GLY A CA 1
ATOM 778 C C . GLY A 1 107 ? 21.045 16.124 61.312 1.00 3.54 107 GLY A C 1
ATOM 779 O O . GLY A 1 107 ? 20.782 16.069 60.111 1.00 4.09 107 GLY A O 1
ATOM 780 N N . ILE A 1 108 ? 20.151 15.849 62.252 1.00 3.40 108 ILE A N 1
ATOM 781 C CA . ILE A 1 108 ? 18.756 15.522 61.984 1.00 3.82 108 ILE A CA 1
ATOM 782 C C . ILE A 1 108 ? 17.880 16.512 62.753 1.00 3.54 108 ILE A C 1
ATOM 783 O O . ILE A 1 108 ? 18.110 16.720 63.945 1.00 3.60 108 ILE A O 1
ATOM 788 N N . LEU A 1 109 ? 16.908 17.116 62.083 1.00 3.16 109 LEU A N 1
ATOM 789 C CA . LEU A 1 109 ? 16.034 18.092 62.723 1.00 3.54 109 LEU A CA 1
ATOM 790 C C . LEU A 1 109 ? 14.601 17.631 62.922 1.00 3.42 109 LEU A C 1
ATOM 791 O O . LEU A 1 109 ? 13.912 17.208 61.993 1.00 3.46 109 LEU A O 1
ATOM 796 N N . GLY A 1 110 ? 14.119 17.733 64.162 1.00 3.78 110 GLY A N 1
ATOM 797 C CA . GLY A 1 110 ? 12.730 17.376 64.460 1.00 3.96 110 GLY A CA 1
ATOM 798 C C . GLY A 1 110 ? 11.780 18.416 63.871 1.00 4.08 110 GLY A C 1
ATOM 799 O O . GLY A 1 110 ? 12.190 19.535 63.558 1.00 4.15 110 GLY A O 1
ATOM 800 N N . SER A 1 111 ? 10.514 18.045 63.712 1.00 4.20 111 SER A N 1
ATOM 801 C CA . SER A 1 111 ? 9.491 18.949 63.196 1.00 4.37 111 SER A CA 1
ATOM 802 C C . SER A 1 111 ? 9.065 19.941 64.274 1.00 4.91 111 SER A C 1
ATOM 803 O O . SER A 1 111 ? 9.625 19.934 65.376 1.00 4.65 111 SER A O 1
ATOM 806 N N . LEU A 1 112 ? 8.074 20.782 63.996 1.00 5.01 112 LEU A N 1
ATOM 807 C CA . LEU A 1 112 ? 7.607 21.772 64.958 1.00 6.97 112 LEU A CA 1
ATOM 808 C C . LEU A 1 112 ? 7.103 21.196 66.269 1.00 8.30 112 LEU A C 1
ATOM 809 O O . LEU A 1 112 ? 7.436 21.740 67.330 1.00 8.83 112 LEU A O 1
ATOM 814 N N . ASP A 1 113 ? 6.423 20.052 66.262 1.00 10.12 113 ASP A N 1
ATOM 815 C CA . ASP A 1 113 ? 5.933 19.445 67.496 1.00 12.11 113 ASP A CA 1
ATOM 816 C C . ASP A 1 113 ? 7.031 18.797 68.325 1.00 12.23 113 ASP A C 1
ATOM 817 O O . ASP A 1 113 ? 6.818 18.420 69.481 1.00 13.06 113 ASP A O 1
ATOM 822 N N . SER A 1 114 ? 8.230 18.678 67.777 1.00 11.56 114 SER A N 1
ATOM 823 C CA . SER A 1 114 ? 9.402 18.150 68.451 1.00 10.61 114 SER A CA 1
ATOM 824 C C . SER A 1 114 ? 10.306 19.313 68.856 1.00 10.07 114 SER A C 1
ATOM 825 O O . SER A 1 114 ? 11.501 19.184 69.122 1.00 9.62 114 SER A O 1
ATOM 828 N N . GLY A 1 115 ? 9.755 20.525 68.831 1.00 9.18 115 GLY A N 1
ATOM 829 C CA . GLY A 1 115 ? 10.444 21.750 69.163 1.00 8.39 115 GLY A CA 1
ATOM 830 C C . GLY A 1 115 ? 11.594 22.085 68.233 1.00 7.94 115 GLY A C 1
ATOM 831 O O . GLY A 1 115 ? 12.576 22.705 68.650 1.00 7.66 115 GLY A O 1
ATOM 832 N N . ASN A 1 116 ? 11.561 21.612 66.992 1.00 6.94 116 ASN A N 1
ATOM 833 C CA . ASN A 1 116 ? 12.615 21.796 66.011 1.00 6.58 116 ASN A CA 1
ATOM 834 C C . ASN A 1 116 ? 13.986 21.460 66.588 1.00 6.27 116 ASN A C 1
ATOM 835 O O . ASN A 1 116 ? 14.963 22.170 66.355 1.00 5.95 116 ASN A O 1
ATOM 840 N N . LYS A 1 117 ? 14.080 20.349 67.312 1.00 6.21 117 LYS A N 1
ATOM 841 C CA . LYS A 1 117 ? 15.327 19.950 67.939 1.00 6.49 117 LYS A CA 1
ATOM 842 C C . LYS A 1 117 ? 16.364 19.518 66.905 1.00 6.07 117 LYS A C 1
ATOM 843 O O . LYS A 1 117 ? 16.039 18.751 66.001 1.00 5.22 117 LYS A O 1
ATOM 849 N N . LEU A 1 118 ? 17.601 19.962 67.105 1.00 5.05 118 LEU A N 1
ATOM 850 C CA . LEU A 1 118 ? 18.683 19.531 66.239 1.00 4.61 118 LEU A CA 1
ATOM 851 C C . LEU A 1 118 ? 19.502 18.458 66.961 1.00 4.71 118 LEU A C 1
ATOM 852 O O . LEU A 1 118 ? 20.109 18.725 67.994 1.00 4.52 118 LEU A O 1
ATOM 857 N N . TYR A 1 119 ? 19.481 17.262 66.396 1.00 4.21 119 TYR A N 1
ATOM 858 C CA . TYR A 1 119 ? 20.298 16.163 66.885 1.00 4.62 119 TYR A CA 1
ATOM 859 C C . TYR A 1 119 ? 21.526 16.086 65.974 1.00 4.97 119 TYR A C 1
ATOM 860 O O . TYR A 1 119 ? 21.331 15.931 64.763 1.00 5.25 119 TYR A O 1
ATOM 869 N N . SER A 1 120 ? 22.728 16.226 66.518 1.00 4.17 120 SER A N 1
ATOM 870 C CA . SER A 1 120 ? 23.895 16.145 65.633 1.00 4.24 120 SER A CA 1
ATOM 871 C C . SER A 1 120 ? 25.047 15.431 66.330 1.00 4.17 120 SER A C 1
ATOM 872 O O . SER A 1 120 ? 25.290 15.582 67.520 1.00 4.42 120 SER A O 1
ATOM 875 N N . ARG A 1 121 ? 25.753 14.647 65.519 1.00 4.00 121 ARG A N 1
ATOM 876 C CA . ARG A 1 121 ? 26.877 13.858 66.005 1.00 5.08 121 ARG A CA 1
ATOM 877 C C . ARG A 1 121 ? 27.956 13.613 64.960 1.00 4.55 121 ARG A C 1
ATOM 878 O O . ARG A 1 121 ? 27.627 13.468 63.782 1.00 4.27 121 ARG A O 1
ATOM 886 N N . VAL A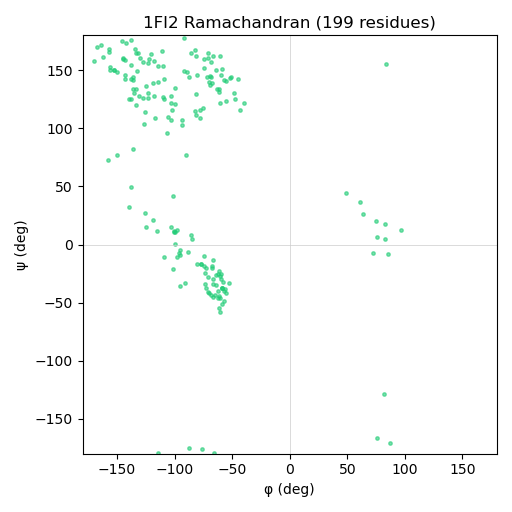 1 122 ? 29.210 13.517 65.394 1.00 4.36 122 VAL A N 1
ATOM 887 C CA . VAL A 1 122 ? 30.285 13.193 64.453 1.00 4.73 122 VAL A CA 1
ATOM 888 C C . VAL A 1 122 ? 30.278 11.670 64.292 1.00 4.64 122 VAL A C 1
ATOM 889 O O . VAL A 1 122 ? 30.406 10.947 65.279 1.00 5.15 122 VAL A O 1
ATOM 893 N N . VAL A 1 123 ? 29.971 11.204 63.090 1.00 4.39 123 VAL A N 1
ATOM 894 C CA . VAL A 1 123 ? 29.862 9.782 62.783 1.00 4.81 123 VAL A CA 1
ATOM 895 C C . VAL A 1 123 ? 31.096 9.317 62.025 1.00 5.03 123 VAL A C 1
ATOM 896 O O . VAL A 1 123 ? 31.495 9.945 61.040 1.00 5.96 123 VAL A O 1
ATOM 900 N N . ARG A 1 124 ? 31.739 8.247 62.498 1.00 5.52 124 ARG A N 1
ATOM 901 C CA . ARG A 1 124 ? 32.967 7.759 61.871 1.00 6.27 124 ARG A CA 1
ATOM 902 C C . ARG A 1 124 ? 32.824 6.389 61.231 1.00 5.85 124 ARG A C 1
ATOM 903 O O . ARG A 1 124 ? 31.734 5.818 61.216 1.00 5.90 124 ARG A O 1
ATOM 911 N N . ALA A 1 125 ? 33.904 5.865 60.655 1.00 5.46 125 ALA A N 1
ATOM 912 C CA . ALA A 1 125 ? 33.874 4.591 59.949 1.00 5.19 125 ALA A CA 1
ATOM 913 C C . ALA A 1 125 ? 33.177 3.469 60.701 1.00 5.33 125 ALA A C 1
ATOM 914 O O . ALA A 1 125 ? 33.494 3.144 61.842 1.00 6.15 125 ALA A O 1
ATOM 916 N N . GLY A 1 126 ? 32.186 2.852 60.053 1.00 5.12 126 GLY A N 1
ATOM 917 C CA . GLY A 1 126 ? 31.418 1.762 60.613 1.00 4.75 126 GLY A CA 1
ATOM 918 C C . GLY A 1 126 ? 30.236 2.174 61.477 1.00 4.35 126 GLY A C 1
ATOM 919 O O . GLY A 1 126 ? 29.450 1.314 61.887 1.00 4.40 126 GLY A O 1
ATOM 920 N N . GLU A 1 127 ? 30.106 3.459 61.773 1.00 4.35 127 GLU A N 1
ATOM 921 C CA . GLU A 1 127 ? 29.010 3.952 62.604 1.00 4.46 127 GLU A CA 1
ATOM 922 C C . GLU A 1 127 ? 27.813 4.301 61.732 1.00 4.09 127 GLU A C 1
ATOM 923 O O . GLU A 1 127 ? 27.979 4.684 60.570 1.00 4.04 127 GLU A O 1
ATOM 929 N N . THR A 1 128 ? 26.610 4.145 62.274 1.00 3.71 128 THR A N 1
ATOM 930 C CA . THR A 1 128 ? 25.388 4.356 61.502 1.00 3.83 128 THR A CA 1
ATOM 931 C C . THR A 1 128 ? 24.469 5.438 62.048 1.00 3.67 128 THR A C 1
ATOM 932 O O . THR A 1 128 ? 24.572 5.868 63.194 1.00 3.67 128 THR A O 1
ATOM 936 N N . PHE A 1 129 ? 23.538 5.862 61.192 1.00 3.70 129 PHE A N 1
ATOM 937 C CA . PHE A 1 129 ? 22.562 6.888 61.516 1.00 3.65 129 PHE A CA 1
ATOM 938 C C . PHE A 1 129 ? 21.221 6.602 60.839 1.00 3.99 129 PHE A C 1
ATOM 939 O O . PHE A 1 129 ? 21.158 5.881 59.844 1.00 3.66 129 PHE A O 1
ATOM 947 N N . VAL A 1 130 ? 20.158 7.198 61.374 1.00 4.11 130 VAL A N 1
ATOM 948 C CA . VAL A 1 130 ? 18.833 6.999 60.776 1.00 5.44 130 VAL A CA 1
ATOM 949 C C . VAL A 1 130 ? 18.095 8.327 60.697 1.00 4.78 130 VAL A C 1
ATOM 950 O O . VAL A 1 130 ? 18.112 9.143 61.620 1.00 5.59 130 VAL A O 1
ATOM 954 N N . ILE A 1 131 ? 17.488 8.591 59.540 1.00 4.14 131 ILE A N 1
ATOM 955 C CA . ILE A 1 131 ? 16.757 9.829 59.306 1.00 3.89 131 ILE A CA 1
ATOM 956 C C . ILE A 1 131 ? 15.280 9.528 59.055 1.00 3.51 131 ILE A C 1
ATOM 957 O O . ILE A 1 131 ? 14.933 9.037 57.980 1.00 3.04 131 ILE A O 1
ATOM 962 N N . PRO A 1 132 ? 14.406 9.860 59.990 1.00 3.32 132 PRO A N 1
ATOM 963 C CA . PRO A 1 132 ? 12.983 9.634 59.822 1.00 4.05 132 PRO A CA 1
ATOM 964 C C . PRO A 1 132 ? 12.433 10.318 58.584 1.00 4.53 132 PRO A C 1
ATOM 965 O O . PRO A 1 132 ? 12.814 11.404 58.169 1.00 3.81 132 PRO A O 1
ATOM 969 N N . ARG A 1 133 ? 11.518 9.613 57.946 1.00 4.45 133 ARG A N 1
ATOM 970 C CA . ARG A 1 133 ? 10.781 10.051 56.769 1.00 4.61 133 ARG A CA 1
ATOM 971 C C . ARG A 1 133 ? 10.370 11.508 56.802 1.00 4.09 133 ARG A C 1
ATOM 972 O O . ARG A 1 133 ? 9.734 12.007 57.729 1.00 3.67 133 ARG A O 1
ATOM 980 N N . GLY A 1 134 ? 10.814 12.280 55.806 1.00 4.01 134 GLY A N 1
ATOM 981 C CA . GLY A 1 134 ? 10.465 13.659 55.604 1.00 3.71 134 GLY A CA 1
ATOM 982 C C . GLY A 1 134 ? 11.062 14.748 56.458 1.00 3.61 134 GLY A C 1
ATOM 983 O O . GLY A 1 134 ? 10.660 15.917 56.334 1.00 3.54 134 GLY A O 1
ATOM 984 N N . LEU A 1 135 ? 12.021 14.433 57.321 1.00 3.42 135 LEU A N 1
ATOM 985 C CA . LEU A 1 135 ? 12.629 15.443 58.180 1.00 3.28 135 LEU A CA 1
ATOM 986 C C . LEU A 1 135 ? 13.862 16.058 57.530 1.00 3.28 135 LEU A C 1
ATOM 987 O O . LEU A 1 135 ? 14.567 15.386 56.778 1.00 3.10 135 LEU A O 1
ATOM 992 N N . MET A 1 136 ? 14.124 17.324 57.836 1.00 3.78 136 MET A N 1
ATOM 993 C CA . MET A 1 136 ? 15.309 18.002 57.307 1.00 3.78 136 MET A CA 1
ATOM 994 C C . MET A 1 136 ? 16.574 17.442 57.952 1.00 3.99 136 MET A C 1
ATOM 995 O O . MET A 1 136 ? 16.591 17.142 59.150 1.00 3.17 136 MET A O 1
ATOM 1000 N N . HIS A 1 137 ? 17.630 17.269 57.157 1.00 2.62 137 HIS A N 1
ATOM 1001 C CA . HIS A 1 137 ? 18.890 16.730 57.672 1.00 3.22 137 HIS A CA 1
ATOM 1002 C C . HIS A 1 137 ? 20.057 17.134 56.782 1.00 3.12 137 HIS A C 1
ATOM 1003 O O . HIS A 1 137 ? 19.846 17.603 55.659 1.00 2.87 137 HIS A O 1
ATOM 1010 N N . PHE A 1 138 ? 21.280 16.973 57.271 1.00 3.26 138 PHE A N 1
ATOM 1011 C CA . PHE A 1 138 ? 22.467 17.336 56.505 1.00 3.52 138 PHE A CA 1
ATOM 1012 C C . PHE A 1 138 ? 23.693 16.567 56.991 1.00 3.12 138 PHE A C 1
ATOM 1013 O O . PHE A 1 138 ? 23.652 15.942 58.051 1.00 2.75 138 PHE A O 1
ATOM 1021 N N . GLN A 1 139 ? 24.771 16.626 56.221 1.00 3.38 139 GLN A N 1
ATOM 1022 C CA . GLN A 1 139 ? 26.043 16.012 56.581 1.00 4.03 139 GLN A CA 1
ATOM 1023 C C . GLN A 1 139 ? 27.149 17.024 56.246 1.00 4.18 139 GLN A C 1
ATOM 1024 O O . GLN A 1 139 ? 27.051 17.729 55.245 1.00 4.32 139 GLN A O 1
ATOM 1030 N N . PHE A 1 140 ? 28.167 17.109 57.089 1.00 4.48 140 PHE A N 1
ATOM 1031 C CA . PHE A 1 140 ? 29.273 18.049 56.891 1.00 5.05 140 PHE A CA 1
ATOM 1032 C C . PHE A 1 140 ? 30.596 17.359 57.201 1.00 4.54 140 PHE A C 1
ATOM 1033 O O . PHE A 1 140 ? 30.748 16.788 58.284 1.00 4.23 140 PHE A O 1
ATOM 1041 N N . ASN A 1 141 ? 31.549 17.375 56.268 1.00 4.99 141 ASN A N 1
ATOM 1042 C CA . ASN A 1 141 ? 32.836 16.716 56.483 1.00 5.50 141 ASN A CA 1
ATOM 1043 C C . ASN A 1 141 ? 33.743 17.547 57.382 1.00 6.08 141 ASN A C 1
ATOM 1044 O O . ASN A 1 141 ? 34.296 18.558 56.952 1.00 6.68 141 ASN A O 1
ATOM 1049 N N . VAL A 1 142 ? 33.956 17.071 58.609 1.00 6.28 142 VAL A N 1
ATOM 1050 C CA . VAL A 1 142 ? 34.751 17.803 59.585 1.00 7.35 142 VAL A CA 1
ATOM 1051 C C . VAL A 1 142 ? 36.181 17.287 59.683 1.00 8.33 142 VAL A C 1
ATOM 1052 O O . VAL A 1 142 ? 36.967 17.810 60.478 1.00 8.40 142 VAL A O 1
ATOM 1056 N N . GLY A 1 143 ? 36.515 16.277 58.891 1.00 8.80 143 GLY A N 1
ATOM 1057 C CA . GLY A 1 143 ? 37.860 15.713 58.900 1.00 10.62 143 GLY A CA 1
ATOM 1058 C C . GLY A 1 143 ? 38.740 16.404 57.863 1.00 11.43 143 GLY A C 1
ATOM 1059 O O . GLY A 1 143 ? 38.281 17.267 57.117 1.00 11.68 143 GLY A O 1
ATOM 1060 N N . LYS A 1 144 ? 40.007 16.002 57.806 1.00 12.98 144 LYS A N 1
ATOM 1061 C CA . LYS A 1 144 ? 40.946 16.590 56.859 1.00 14.01 144 LYS A CA 1
ATOM 1062 C C . LYS A 1 144 ? 41.068 15.749 55.592 1.00 14.38 144 LYS A C 1
ATOM 1063 O O . LYS A 1 144 ? 41.773 16.126 54.656 1.00 14.96 144 LYS A O 1
ATOM 1069 N N . THR A 1 145 ? 40.446 14.579 55.587 1.00 14.30 145 THR A N 1
ATOM 1070 C CA . THR A 1 145 ? 40.480 13.668 54.461 1.00 14.40 145 THR A CA 1
ATOM 1071 C C . THR A 1 145 ? 39.106 13.584 53.795 1.00 13.85 145 THR A C 1
ATOM 1072 O O . THR A 1 145 ? 38.105 14.016 54.358 1.00 13.42 145 THR A O 1
ATOM 1076 N N . GLU A 1 146 ? 39.089 12.999 52.605 1.00 13.49 146 GLU A N 1
ATOM 1077 C CA . GLU A 1 146 ? 37.829 12.810 51.883 1.00 13.50 146 GLU A CA 1
ATOM 1078 C C . GLU A 1 146 ? 36.988 11.800 52.660 1.00 12.24 146 GLU A C 1
ATOM 1079 O O . GLU A 1 146 ? 37.542 10.824 53.176 1.00 12.41 146 GLU A O 1
ATOM 1085 N N . ALA A 1 147 ? 35.685 12.027 52.771 1.00 10.45 147 ALA A N 1
ATOM 1086 C CA . ALA A 1 147 ? 34.832 11.095 53.505 1.00 9.30 147 ALA A CA 1
ATOM 1087 C C . ALA A 1 147 ? 33.785 10.490 52.575 1.00 8.57 147 ALA A C 1
ATOM 1088 O O . ALA A 1 147 ? 33.525 11.063 51.515 1.00 8.37 147 ALA A O 1
ATOM 1090 N N . TYR A 1 148 ? 33.244 9.328 52.945 1.00 8.44 148 TYR A N 1
ATOM 1091 C CA . TYR A 1 148 ? 32.169 8.768 52.119 1.00 8.51 148 TYR A CA 1
ATOM 1092 C C . TYR A 1 148 ? 31.248 7.894 52.962 1.00 7.29 148 TYR A C 1
ATOM 1093 O O . TYR A 1 148 ? 31.642 7.336 53.984 1.00 6.72 148 TYR A O 1
ATOM 1102 N N . MET A 1 149 ? 29.986 7.859 52.548 1.00 5.59 149 MET A N 1
ATOM 1103 C CA . MET A 1 149 ? 28.964 7.063 53.208 1.00 5.05 149 MET A CA 1
ATOM 1104 C C . MET A 1 149 ? 28.090 6.376 52.161 1.00 4.64 149 MET A C 1
ATOM 1105 O O . MET A 1 149 ? 28.030 6.810 51.010 1.00 4.85 149 MET A O 1
ATOM 1110 N N . VAL A 1 150 ? 27.488 5.258 52.527 1.00 4.70 150 VAL A N 1
ATOM 1111 C CA . VAL A 1 150 ? 26.526 4.544 51.695 1.00 4.78 150 VAL A CA 1
ATOM 1112 C C . VAL A 1 150 ? 25.234 4.423 52.505 1.00 4.80 150 VAL A C 1
ATOM 1113 O O . VAL A 1 150 ? 25.296 3.995 53.661 1.00 5.00 150 VAL A O 1
ATOM 1117 N N . VAL A 1 151 ? 24.109 4.858 51.944 1.00 4.98 151 VAL A N 1
ATOM 1118 C CA . VAL A 1 151 ? 22.837 4.816 52.649 1.00 4.83 151 VAL A CA 1
ATOM 1119 C C . VAL A 1 151 ? 21.796 4.001 51.883 1.00 5.01 151 VAL A C 1
ATOM 1120 O O . VAL A 1 151 ? 21.883 3.825 50.668 1.00 5.00 151 VAL A O 1
ATOM 1124 N N . SER A 1 152 ? 20.776 3.554 52.607 1.00 3.98 152 SER A N 1
ATOM 1125 C CA . SER A 1 152 ? 19.660 2.824 52.031 1.00 3.70 152 SER A CA 1
ATOM 1126 C C . SER A 1 152 ? 18.374 3.573 52.381 1.00 3.61 152 SER A C 1
ATOM 1127 O O . SER A 1 152 ? 18.344 4.343 53.338 1.00 3.27 152 SER A O 1
ATOM 1130 N N . PHE A 1 153 ? 17.348 3.364 51.569 1.00 2.89 153 PHE A N 1
ATOM 1131 C CA . PHE A 1 153 ? 16.063 4.006 51.766 1.00 3.13 153 PHE A CA 1
ATOM 1132 C C . PHE A 1 153 ? 14.957 2.951 51.710 1.00 3.06 153 PHE A C 1
ATOM 1133 O O . PHE A 1 153 ? 15.095 1.931 51.039 1.00 2.80 153 PHE A O 1
ATOM 1141 N N . ASN A 1 154 ? 13.808 3.321 52.263 1.00 3.70 154 ASN A N 1
ATOM 1142 C CA . ASN A 1 154 ? 12.664 2.408 52.233 1.00 4.03 154 ASN A CA 1
ATOM 1143 C C . ASN A 1 154 ? 11.668 2.802 51.148 1.00 3.25 154 ASN A C 1
ATOM 1144 O O . ASN A 1 154 ? 10.460 2.693 51.288 1.00 3.49 154 ASN A O 1
ATOM 1149 N N . SER A 1 155 ? 12.225 3.167 50.006 1.00 2.90 155 SER A N 1
ATOM 1150 C CA . SER A 1 155 ? 11.503 3.509 48.806 1.00 2.99 155 SER A CA 1
ATOM 1151 C C . SER A 1 155 ? 12.427 3.289 47.607 1.00 2.72 155 SER A C 1
ATOM 1152 O O . SER A 1 155 ? 13.644 3.455 47.704 1.00 2.44 155 SER A O 1
ATOM 1155 N N . GLN A 1 156 ? 11.833 2.949 46.469 1.00 2.82 156 GLN A N 1
ATOM 1156 C CA . GLN A 1 156 ? 12.577 2.797 45.224 1.00 2.82 156 GLN A CA 1
ATOM 1157 C C . GLN A 1 156 ? 12.895 4.172 44.633 1.00 3.45 156 GLN A C 1
ATOM 1158 O O . GLN A 1 156 ? 13.729 4.308 43.739 1.00 2.77 156 GLN A O 1
ATOM 1164 N N . ASN A 1 157 ? 12.192 5.196 45.096 1.00 2.87 157 ASN A N 1
ATOM 1165 C CA . ASN A 1 157 ? 12.357 6.566 44.626 1.00 3.31 157 ASN A CA 1
ATOM 1166 C C . ASN A 1 157 ? 12.031 7.528 45.759 1.00 3.36 157 ASN A C 1
ATOM 1167 O O . ASN A 1 157 ? 10.958 8.131 45.821 1.00 3.06 157 ASN A O 1
ATOM 1172 N N . PRO A 1 158 ? 12.959 7.692 46.704 1.00 3.40 158 PRO A N 1
ATOM 1173 C CA . PRO A 1 158 ? 12.764 8.550 47.851 1.00 3.37 158 PRO A CA 1
ATOM 1174 C C . PRO A 1 158 ? 12.482 10.006 47.524 1.00 3.66 158 PRO A C 1
ATOM 1175 O O . PRO A 1 158 ? 11.703 10.658 48.227 1.00 3.19 158 PRO A O 1
ATOM 1179 N N . GLY A 1 159 ? 13.142 10.510 46.491 1.00 3.26 159 GLY A N 1
ATOM 1180 C CA . GLY A 1 159 ? 13.035 11.901 46.077 1.00 3.03 159 GLY A CA 1
ATOM 1181 C C . GLY A 1 159 ? 13.997 12.740 46.921 1.00 3.03 159 GLY A C 1
ATOM 1182 O O . GLY A 1 159 ? 14.386 12.302 48.001 1.00 3.06 159 GLY A O 1
ATOM 1183 N N . ILE A 1 160 ? 14.423 13.887 46.394 1.00 3.26 160 ILE A N 1
ATOM 1184 C CA . ILE A 1 160 ? 15.262 14.753 47.226 1.00 3.98 160 ILE A CA 1
ATOM 1185 C C . ILE A 1 160 ? 14.873 16.213 47.030 1.00 3.77 160 ILE A C 1
ATOM 1186 O O . ILE A 1 160 ? 14.771 16.722 45.920 1.00 3.49 160 ILE A O 1
ATOM 1191 N N . VAL A 1 161 ? 14.578 16.854 48.157 1.00 3.24 161 VAL A N 1
ATOM 1192 C CA . VAL A 1 161 ? 14.248 18.272 48.204 1.00 3.12 161 VAL A CA 1
ATOM 1193 C C . VAL A 1 161 ? 15.447 18.997 48.820 1.00 3.87 161 VAL A C 1
ATOM 1194 O O . VAL A 1 161 ? 15.659 18.898 50.031 1.00 4.92 161 VAL A O 1
ATOM 1198 N N . PHE A 1 162 ? 16.322 19.528 47.977 1.00 4.07 162 PHE A N 1
ATOM 1199 C CA . PHE A 1 162 ? 17.480 20.275 48.478 1.00 4.51 162 PHE A CA 1
ATOM 1200 C C . PHE A 1 162 ? 16.971 21.635 48.948 1.00 4.50 162 PHE A C 1
ATOM 1201 O O . PHE A 1 162 ? 16.431 22.385 48.132 1.00 5.14 162 PHE A O 1
ATOM 1209 N N . VAL A 1 163 ? 17.109 21.949 50.229 1.00 4.48 163 VAL A N 1
ATOM 1210 C CA . VAL A 1 163 ? 16.532 23.193 50.744 1.00 4.56 163 VAL A CA 1
ATOM 1211 C C . VAL A 1 163 ? 17.068 24.468 50.135 1.00 4.64 163 VAL A C 1
ATOM 1212 O O . VAL A 1 163 ? 16.276 25.283 49.637 1.00 4.48 163 VAL A O 1
ATOM 1216 N N . PRO A 1 164 ? 18.370 24.703 50.137 1.00 4.29 164 PRO A N 1
ATOM 1217 C CA . PRO A 1 164 ? 18.943 25.912 49.567 1.00 4.56 164 PRO A CA 1
ATOM 1218 C C . PRO A 1 164 ? 18.608 26.082 48.096 1.00 4.52 164 PRO A C 1
ATOM 1219 O O . PRO A 1 164 ? 18.091 27.122 47.676 1.00 4.28 164 PRO A O 1
ATOM 1223 N N . LEU A 1 165 ? 18.843 25.049 47.290 1.00 4.52 165 LEU A N 1
ATOM 1224 C CA . LEU A 1 165 ? 18.550 25.112 45.860 1.00 4.67 165 LEU A CA 1
ATOM 1225 C C . LEU A 1 165 ? 17.069 25.309 45.573 1.00 5.05 165 LEU A C 1
ATOM 1226 O O . LEU A 1 165 ? 16.724 26.091 44.681 1.00 4.84 165 LEU A O 1
ATOM 1231 N N . THR A 1 166 ? 16.177 24.662 46.315 1.00 5.00 166 THR A N 1
ATOM 1232 C CA . THR A 1 166 ? 14.744 24.835 46.078 1.00 5.15 166 THR A CA 1
ATOM 1233 C C . THR A 1 166 ? 14.272 26.224 46.481 1.00 5.26 166 THR A C 1
ATOM 1234 O O . THR A 1 166 ? 13.488 26.862 45.771 1.00 5.10 166 THR A O 1
ATOM 1238 N N . LEU A 1 167 ? 14.752 26.734 47.611 1.00 5.70 167 LEU A N 1
ATOM 1239 C CA . LEU A 1 167 ? 14.367 28.046 48.090 1.00 6.08 167 LEU A CA 1
ATOM 1240 C C . LEU A 1 167 ? 14.815 29.199 47.191 1.00 5.67 167 LEU A C 1
ATOM 1241 O O . LEU A 1 167 ? 14.059 30.155 46.994 1.00 5.66 167 LEU A O 1
ATOM 1246 N N . PHE A 1 168 ? 16.057 29.140 46.714 1.00 5.69 168 PHE A N 1
ATOM 1247 C CA . PHE A 1 168 ? 16.623 30.226 45.937 1.00 5.77 168 PHE A CA 1
ATOM 1248 C C . PHE A 1 168 ? 16.832 29.980 44.458 1.00 5.98 168 PHE A C 1
ATOM 1249 O O . PHE A 1 168 ? 17.097 30.972 43.759 1.00 6.29 168 PHE A O 1
ATOM 1257 N N . GLY A 1 169 ? 16.702 28.758 43.958 1.00 5.54 169 GLY A N 1
ATOM 1258 C CA . GLY A 1 169 ? 16.962 28.493 42.554 1.00 5.54 169 GLY A CA 1
ATOM 1259 C C . GLY A 1 169 ? 15.993 27.528 41.892 1.00 5.47 169 GLY A C 1
ATOM 1260 O O . GLY A 1 169 ? 16.404 26.760 41.015 1.00 5.52 169 GLY A O 1
ATOM 1261 N N . SER A 1 170 ? 14.736 27.529 42.332 1.00 5.50 170 SER A N 1
ATOM 1262 C CA . SER A 1 170 ? 13.732 26.651 41.717 1.00 5.23 170 SER A CA 1
ATOM 1263 C C . SER A 1 170 ? 13.496 27.093 40.286 1.00 5.67 170 SER A C 1
ATOM 1264 O O . SER A 1 170 ? 13.984 28.168 39.899 1.00 6.00 170 SER A O 1
ATOM 1267 N N . ASP A 1 171 ? 12.611 26.470 39.512 1.00 6.11 171 ASP A N 1
ATOM 1268 C CA . ASP A 1 171 ? 12.347 26.916 38.143 1.00 6.57 171 ASP A CA 1
ATOM 1269 C C . ASP A 1 171 ? 10.879 27.168 37.854 1.00 6.52 171 ASP A C 1
ATOM 1270 O O . ASP A 1 171 ? 10.126 26.210 37.655 1.00 6.08 171 ASP A O 1
ATOM 1275 N N . PRO A 1 172 ? 10.448 28.422 37.799 1.00 5.97 172 PRO A N 1
ATOM 1276 C CA . PRO A 1 172 ? 11.259 29.598 38.047 1.00 6.18 172 PRO A CA 1
ATOM 1277 C C . PRO A 1 172 ? 11.334 29.952 39.522 1.00 5.88 172 PRO A C 1
ATOM 1278 O O . PRO A 1 172 ? 10.735 29.270 40.353 1.00 5.84 172 PRO A O 1
ATOM 1282 N N . PRO A 1 173 ? 12.273 30.797 39.927 1.00 5.76 173 PRO A N 1
ATOM 1283 C CA . PRO A 1 173 ? 12.511 31.078 41.329 1.00 5.71 173 PRO A CA 1
ATOM 1284 C C . PRO A 1 173 ? 11.312 31.647 42.071 1.00 5.65 173 PRO A C 1
ATOM 1285 O O . PRO A 1 173 ? 10.453 32.322 41.495 1.00 6.17 173 PRO A O 1
ATOM 1289 N N . ILE A 1 174 ? 11.243 31.378 43.372 1.00 5.58 174 ILE A N 1
ATOM 1290 C CA . ILE A 1 174 ? 10.168 31.906 44.218 1.00 5.68 174 ILE A CA 1
ATOM 1291 C C . ILE A 1 174 ? 10.326 33.425 44.180 1.00 5.95 174 ILE A C 1
ATOM 1292 O O . ILE A 1 174 ? 11.452 33.928 44.285 1.00 6.23 174 ILE A O 1
ATOM 1297 N N . PRO A 1 175 ? 9.245 34.163 43.989 1.00 6.25 175 PRO A N 1
ATOM 1298 C CA . PRO A 1 175 ? 9.324 35.616 43.918 1.00 6.41 175 PRO A CA 1
ATOM 1299 C C . PRO A 1 175 ? 10.085 36.178 45.105 1.00 6.34 175 PRO A C 1
ATOM 1300 O O . PRO A 1 175 ? 9.840 35.801 46.249 1.00 6.51 175 PRO A O 1
ATOM 1304 N N . THR A 1 176 ? 10.857 37.241 44.880 1.00 6.94 176 THR A N 1
ATOM 1305 C CA . THR A 1 176 ? 11.599 37.895 45.958 1.00 7.81 176 THR A CA 1
ATOM 1306 C C . THR A 1 176 ? 10.731 38.376 47.097 1.00 7.74 176 THR A C 1
ATOM 1307 O O . THR A 1 176 ? 11.033 38.087 48.263 1.00 7.44 176 THR A O 1
ATOM 1311 N N . PRO A 1 177 ? 9.633 39.078 46.850 1.00 7.57 177 PRO A N 1
ATOM 1312 C CA . PRO A 1 177 ? 8.738 39.553 47.891 1.00 7.32 177 PRO A CA 1
ATOM 1313 C C . PRO A 1 177 ? 8.180 38.445 48.767 1.00 7.13 177 PRO A C 1
ATOM 1314 O O . PRO A 1 177 ? 7.871 38.657 49.948 1.00 7.07 177 PRO A O 1
ATOM 1318 N N . VAL A 1 178 ? 7.969 37.239 48.229 1.00 6.20 178 VAL A N 1
ATOM 1319 C CA . VAL A 1 178 ? 7.545 36.102 49.040 1.00 6.21 178 VAL A CA 1
ATOM 1320 C C . VAL A 1 178 ? 8.677 35.737 50.004 1.00 5.83 178 VAL A C 1
ATOM 1321 O O . VAL A 1 178 ? 8.454 35.521 51.195 1.00 6.49 178 VAL A O 1
ATOM 1325 N N . LEU A 1 179 ? 9.897 35.686 49.474 1.00 5.84 179 LEU A N 1
ATOM 1326 C CA . LEU A 1 179 ? 11.064 35.347 50.272 1.00 6.22 179 LEU A CA 1
ATOM 1327 C C . LEU A 1 179 ? 11.473 36.426 51.260 1.00 6.89 179 LEU A C 1
ATOM 1328 O O . LEU A 1 179 ? 12.060 36.035 52.273 1.00 7.23 179 LEU A O 1
ATOM 1333 N N . THR A 1 180 ? 11.208 37.708 51.030 1.00 6.80 180 THR A N 1
ATOM 1334 C CA . THR A 1 180 ? 11.572 38.726 52.011 1.00 6.85 180 THR A CA 1
ATOM 1335 C C . THR A 1 180 ? 10.638 38.680 53.218 1.00 6.91 180 THR A C 1
ATOM 1336 O O . THR A 1 180 ? 11.064 38.922 54.348 1.00 7.18 180 THR A O 1
ATOM 1340 N N . LYS A 1 181 ? 9.368 38.344 53.004 1.00 6.61 181 LYS A N 1
ATOM 1341 C CA . LYS A 1 181 ? 8.413 38.221 54.095 1.00 6.82 181 LYS A CA 1
ATOM 1342 C C . LYS A 1 181 ? 8.726 36.978 54.926 1.00 6.97 181 LYS A C 1
ATOM 1343 O O . LYS A 1 181 ? 8.680 37.007 56.152 1.00 7.22 181 LYS A O 1
ATOM 1349 N N . ALA A 1 182 ? 9.072 35.892 54.242 1.00 6.71 182 ALA A N 1
ATOM 1350 C CA . ALA A 1 182 ? 9.375 34.628 54.889 1.00 6.58 182 ALA A CA 1
ATOM 1351 C C . ALA A 1 182 ? 10.712 34.619 55.618 1.00 6.75 182 ALA A C 1
ATOM 1352 O O . ALA A 1 182 ? 10.799 34.000 56.680 1.00 6.87 182 ALA A O 1
ATOM 1354 N N . LEU A 1 183 ? 11.734 35.267 55.066 1.00 6.82 183 LEU A N 1
ATOM 1355 C CA . LEU A 1 183 ? 13.058 35.246 55.684 1.00 7.15 183 LEU A CA 1
ATOM 1356 C C . LEU A 1 183 ? 13.346 36.433 56.582 1.00 7.61 183 LEU A C 1
ATOM 1357 O O . LEU A 1 183 ? 14.350 36.464 57.298 1.00 7.86 183 LEU A O 1
ATOM 1362 N N . ARG A 1 184 ? 12.475 37.430 56.563 1.00 7.46 184 ARG A N 1
ATOM 1363 C CA . ARG A 1 184 ? 12.569 38.621 57.396 1.00 7.77 184 ARG A CA 1
ATOM 1364 C C . ARG A 1 184 ? 13.819 39.450 57.159 1.00 8.36 184 ARG A C 1
ATOM 1365 O O . ARG A 1 184 ? 14.377 40.071 58.069 1.00 8.55 184 ARG A O 1
ATOM 1373 N N . VAL A 1 185 ? 14.274 39.534 55.914 1.00 8.82 185 VAL A N 1
ATOM 1374 C CA . VAL A 1 185 ? 15.415 40.324 55.491 1.00 9.82 185 VAL A CA 1
ATOM 1375 C C . VAL A 1 185 ? 15.029 41.141 54.254 1.00 10.50 185 VAL A C 1
ATOM 1376 O O . VAL A 1 185 ? 14.009 40.861 53.621 1.00 10.48 185 VAL A O 1
ATOM 1380 N N . GLU A 1 186 ? 15.832 42.141 53.921 1.00 11.40 186 GLU A N 1
ATOM 1381 C CA . GLU A 1 186 ? 15.558 43.007 52.780 1.00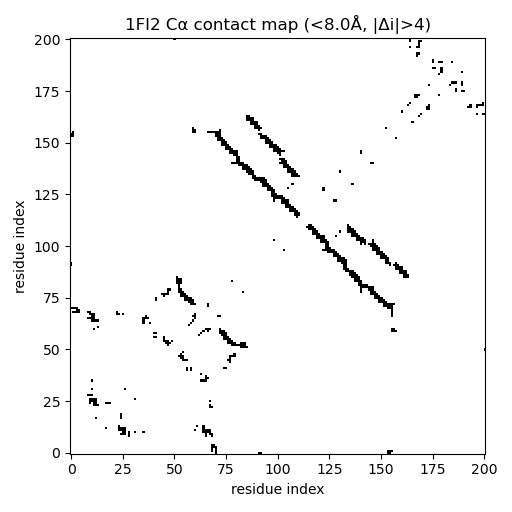 12.01 186 GLU A CA 1
ATOM 1382 C C . GLU A 1 186 ? 15.763 42.302 51.447 1.00 11.06 186 GLU A C 1
ATOM 1383 O O . GLU A 1 186 ? 16.440 41.280 51.366 1.00 10.49 186 GLU A O 1
ATOM 1389 N N . ALA A 1 187 ? 15.245 42.894 50.376 1.00 10.25 187 ALA A N 1
ATOM 1390 C CA . ALA A 1 187 ? 15.348 42.346 49.032 1.00 9.52 187 ALA A CA 1
ATOM 1391 C C . ALA A 1 187 ? 16.778 42.111 48.574 1.00 9.17 187 ALA A C 1
ATOM 1392 O O . ALA A 1 187 ? 17.074 41.101 47.932 1.00 9.16 187 ALA A O 1
ATOM 1394 N N . GLY A 1 188 ? 17.694 43.022 48.888 1.00 8.72 188 GLY A N 1
ATOM 1395 C CA . GLY A 1 188 ? 19.100 42.884 48.546 1.00 8.27 188 GLY A CA 1
ATOM 1396 C C . GLY A 1 188 ? 19.725 41.600 49.076 1.00 7.86 188 GLY A C 1
ATOM 1397 O O . GLY A 1 188 ? 20.516 40.963 48.382 1.00 8.12 188 GLY A O 1
ATOM 1398 N N . VAL A 1 189 ? 19.360 41.185 50.283 1.00 7.61 189 VAL A N 1
ATOM 1399 C CA . VAL A 1 189 ? 19.872 39.943 50.863 1.00 7.76 189 VAL A CA 1
ATOM 1400 C C . VAL A 1 189 ? 19.310 38.753 50.090 1.00 7.48 189 VAL A C 1
ATOM 1401 O O . VAL A 1 189 ? 20.035 37.823 49.734 1.00 7.12 189 VAL A O 1
ATOM 1405 N N . VAL A 1 190 ? 18.013 38.803 49.780 1.00 7.59 190 VAL A N 1
ATOM 1406 C CA . VAL A 1 190 ? 17.377 37.734 49.012 1.00 7.85 190 VAL A CA 1
ATOM 1407 C C . VAL A 1 190 ? 18.002 37.601 47.631 1.00 8.11 190 VAL A C 1
ATOM 1408 O O . VAL A 1 190 ? 18.324 36.486 47.205 1.00 8.16 190 VAL A O 1
ATOM 1412 N N . GLU A 1 191 ? 18.241 38.724 46.948 1.00 8.19 191 GLU A N 1
ATOM 1413 C CA . GLU A 1 191 ? 18.864 38.688 45.628 1.00 8.65 191 GLU A CA 1
ATOM 1414 C C . GLU A 1 191 ? 20.287 38.149 45.689 1.00 8.19 191 GLU A C 1
ATOM 1415 O O . GLU A 1 191 ? 20.721 37.448 44.771 1.00 8.13 191 GLU A O 1
ATOM 1421 N N . LEU A 1 192 ? 21.032 38.441 46.753 1.00 7.85 192 LEU A N 1
ATOM 1422 C CA . LEU A 1 192 ? 22.389 37.916 46.894 1.00 8.33 192 LEU A CA 1
ATOM 1423 C C . LEU A 1 192 ? 22.337 36.389 46.962 1.00 7.85 192 LEU A C 1
ATOM 1424 O O . LEU A 1 192 ? 23.097 35.695 46.291 1.00 8.70 192 LEU A O 1
ATOM 1429 N N . LEU A 1 193 ? 21.426 35.857 47.776 1.00 7.65 193 LEU A N 1
ATOM 1430 C CA . LEU A 1 193 ? 21.247 34.411 47.887 1.00 7.20 193 LEU A CA 1
ATOM 1431 C C . LEU A 1 193 ? 20.850 33.792 46.558 1.00 7.34 193 LEU A C 1
ATOM 1432 O O . LEU A 1 193 ? 21.434 32.787 46.136 1.00 7.71 193 LEU A O 1
ATOM 1437 N N . LYS A 1 194 ? 19.897 34.392 45.845 1.00 7.52 194 LYS A N 1
ATOM 1438 C CA . LYS A 1 194 ? 19.470 33.895 44.545 1.00 7.59 194 LYS A CA 1
ATOM 1439 C C . LYS A 1 194 ? 20.609 33.835 43.537 1.00 7.69 194 LYS A C 1
ATOM 1440 O O . LYS A 1 194 ? 20.716 32.881 42.758 1.00 7.50 194 LYS A O 1
ATOM 1446 N N . SER A 1 195 ? 21.517 34.811 43.558 1.00 8.12 195 SER A N 1
ATOM 1447 C CA . SER A 1 195 ? 22.642 34.859 42.638 1.00 8.64 195 SER A CA 1
ATOM 1448 C C . SER A 1 195 ? 23.582 33.671 42.783 1.00 8.93 195 SER A C 1
ATOM 1449 O O . SER A 1 195 ? 24.256 33.291 41.822 1.00 9.77 195 SER A O 1
ATOM 1452 N N . LYS A 1 196 ? 23.635 33.045 43.955 1.00 8.68 196 LYS A N 1
ATOM 1453 C CA . LYS A 1 196 ? 24.485 31.896 44.200 1.00 9.00 196 LYS A CA 1
ATOM 1454 C C . LYS A 1 196 ? 23.896 30.586 43.693 1.00 8.94 196 LYS A C 1
ATOM 1455 O O . LYS A 1 196 ? 24.611 29.583 43.615 1.00 8.49 196 LYS A O 1
ATOM 1461 N N . PHE A 1 197 ? 22.593 30.552 43.418 1.00 9.28 197 PHE A N 1
ATOM 1462 C CA . PHE A 1 197 ? 21.929 29.342 42.955 1.00 10.13 197 PHE A CA 1
ATOM 1463 C C . PHE A 1 197 ? 21.319 29.500 41.571 1.00 12.15 197 PHE A C 1
ATOM 1464 O O . PHE A 1 197 ? 20.576 28.627 41.109 1.00 12.17 197 PHE A O 1
ATOM 1472 N N . ALA A 1 198 ? 21.799 30.475 40.804 1.00 14.34 198 ALA A N 1
ATOM 1473 C CA . ALA A 1 198 ? 21.308 30.721 39.454 1.00 16.87 198 ALA A CA 1
ATOM 1474 C C . ALA A 1 198 ? 21.746 29.678 38.438 1.00 18.58 198 ALA A C 1
ATOM 1475 O O . ALA A 1 198 ? 21.127 29.533 37.378 1.00 19.09 198 ALA A O 1
ATOM 1477 N N . GLY A 1 199 ? 22.798 28.920 38.715 1.00 20.59 199 GLY A N 1
ATOM 1478 C CA . GLY A 1 199 ? 23.323 27.901 37.837 1.00 23.08 199 GLY A CA 1
ATOM 1479 C C . GLY A 1 199 ? 22.513 26.623 37.743 1.00 24.77 199 GLY A C 1
ATOM 1480 O O . GLY A 1 199 ? 22.725 25.831 36.818 1.00 25.15 199 GLY A O 1
ATOM 1481 N N . GLY A 1 200 ? 21.636 26.362 38.704 1.00 26.11 200 GLY A N 1
ATOM 1482 C CA . GLY A 1 200 ? 20.801 25.173 38.699 1.00 27.65 200 GLY A CA 1
ATOM 1483 C C . GLY A 1 200 ? 21.372 24.048 39.552 1.00 28.68 200 GLY A C 1
ATOM 1484 O O . GLY A 1 200 ? 20.913 22.908 39.476 1.00 28.74 200 GLY A O 1
ATOM 1485 N N . SER A 1 201 ? 22.374 24.362 40.365 1.00 29.42 201 SER A N 1
ATOM 1486 C CA . SER A 1 201 ? 22.997 23.374 41.236 1.00 30.04 201 SER A CA 1
ATOM 1487 C C . SER A 1 201 ? 23.567 24.047 42.481 1.00 30.15 201 SER A C 1
ATOM 1488 O O . SER A 1 201 ? 23.957 23.328 43.422 1.00 30.01 201 SER A O 1
#

Sequence (201 aa):
TDPDPLQDFCVADLDGKAVSVNGHTCKPMSEAGDDFLFSSKLTKAGNTSTPNGSAVTELDVAEWPGTNTLGVSMNRVDFAPGGTNPPHIHPRATEIGMVMKGELLVGILGSLDSGNKLYSRVVRAGETFVIPRGLMHFQFNVGKTEAYMVVSFNSQNPGIVFVPLTLFGSDPPIPTPVLTKALRVEAGVVELLKSKFAGGS

Organism: Hordeum vulgare (NCBI:txid4513)

Foldseek 3Di:
DFDADPDDWFFFDPDPPADDDVFGHGDDPVPPPDDLVDDCQAVDADDQPDPQQKDKRFWFCVNRRRCGNVQKTKIKMKGAAFGKPAWKAQQAWKKKKFKAAAWKWKWWFDDVVVVRDIDIDTHHHGGMDIYPHTTIIMITGNGNGMIMMMMMIRGSDRDMGRPLLQQQPNVPHDDQVVVCVVVVHDSVVSVVSNVVNPVPD

CATH classification: 2.60.120.10